Protein AF-A0A1Q7E640-F1 (afdb_monomer_lite)

Radius of gyration: 23.86 Å; chains: 1; bounding box: 62×46×81 Å

Structure (mmCIF, N/CA/C/O backbone):
data_AF-A0A1Q7E640-F1
#
_entry.id   AF-A0A1Q7E640-F1
#
loop_
_atom_site.group_PDB
_atom_site.id
_atom_site.type_symbol
_atom_site.label_atom_id
_atom_site.label_alt_id
_atom_site.label_comp_id
_atom_site.label_asym_id
_atom_site.label_entity_id
_atom_site.label_seq_id
_atom_site.pdbx_PDB_ins_code
_atom_site.Cartn_x
_atom_site.Cartn_y
_atom_site.Cartn_z
_atom_site.occupancy
_atom_site.B_iso_or_equiv
_atom_site.auth_seq_id
_atom_site.auth_comp_id
_atom_site.auth_asym_id
_atom_site.auth_atom_id
_atom_site.pdbx_PDB_model_num
ATOM 1 N N . MET A 1 1 ? 24.147 -9.315 -6.280 1.00 52.28 1 MET A N 1
ATOM 2 C CA . MET A 1 1 ? 23.176 -8.628 -5.392 1.00 52.28 1 MET A CA 1
ATOM 3 C C . MET A 1 1 ? 21.768 -8.592 -5.987 1.00 52.28 1 MET A C 1
ATOM 5 O O . MET A 1 1 ? 20.857 -9.076 -5.328 1.00 52.28 1 MET A O 1
ATOM 9 N N . ILE A 1 2 ? 21.572 -8.117 -7.229 1.00 54.00 2 ILE A N 1
ATOM 10 C CA . ILE A 1 2 ? 20.297 -8.313 -7.959 1.00 54.00 2 ILE A CA 1
ATOM 11 C C . ILE A 1 2 ? 19.981 -9.811 -8.116 1.00 54.00 2 ILE A C 1
ATOM 13 O O . ILE A 1 2 ? 18.841 -10.206 -7.906 1.00 54.00 2 ILE A O 1
ATOM 17 N N . ASP A 1 3 ? 20.989 -10.656 -8.354 1.00 53.84 3 ASP A N 1
ATOM 18 C CA . ASP A 1 3 ? 20.803 -12.115 -8.448 1.00 53.84 3 ASP A CA 1
ATOM 19 C C . ASP A 1 3 ? 20.276 -12.731 -7.141 1.00 53.84 3 ASP A C 1
ATOM 21 O O . ASP A 1 3 ? 19.364 -13.555 -7.162 1.00 53.84 3 ASP A O 1
ATOM 25 N N . THR A 1 4 ? 20.778 -12.270 -5.990 1.00 56.50 4 THR A N 1
ATOM 26 C CA . THR A 1 4 ? 20.322 -12.679 -4.650 1.00 56.50 4 THR A CA 1
ATOM 27 C C . THR A 1 4 ? 18.879 -12.243 -4.386 1.00 56.50 4 THR A C 1
ATOM 29 O O . THR A 1 4 ? 18.087 -13.006 -3.839 1.00 56.50 4 THR A O 1
ATOM 32 N N . LEU A 1 5 ? 18.515 -11.032 -4.824 1.00 60.91 5 LEU A N 1
ATOM 33 C CA . LEU A 1 5 ? 17.135 -10.542 -4.810 1.00 60.91 5 LEU A CA 1
ATOM 34 C C . LEU A 1 5 ? 16.240 -11.384 -5.730 1.00 60.91 5 LEU A C 1
ATOM 36 O O . LEU A 1 5 ? 15.147 -11.760 -5.324 1.00 60.91 5 LEU A O 1
ATOM 40 N N . SER A 1 6 ? 16.708 -11.752 -6.925 1.00 61.69 6 SER A N 1
ATOM 41 C CA . SER A 1 6 ? 15.939 -12.579 -7.864 1.00 61.69 6 SER A CA 1
ATOM 42 C C . SER A 1 6 ? 15.610 -13.965 -7.293 1.00 61.69 6 SER A C 1
ATOM 44 O O . SER A 1 6 ? 14.488 -14.444 -7.442 1.00 61.69 6 SER A O 1
ATOM 46 N N . GLN A 1 7 ? 16.542 -14.575 -6.548 1.00 62.56 7 GLN A N 1
ATOM 47 C CA . GLN A 1 7 ? 16.317 -15.864 -5.888 1.00 62.56 7 GLN A CA 1
ATOM 48 C C . GLN A 1 7 ? 15.232 -15.790 -4.803 1.00 62.56 7 GLN A C 1
ATOM 50 O O . GLN A 1 7 ? 14.530 -16.771 -4.577 1.00 62.56 7 GLN A O 1
ATOM 55 N N . GLN A 1 8 ? 15.068 -14.635 -4.152 1.00 63.38 8 GLN A N 1
ATOM 56 C CA . GLN A 1 8 ? 14.078 -14.427 -3.088 1.00 63.38 8 GLN A CA 1
ATOM 57 C C . GLN A 1 8 ? 12.721 -13.950 -3.617 1.00 63.38 8 GLN A C 1
ATOM 59 O O . GLN A 1 8 ? 11.679 -14.333 -3.096 1.00 63.38 8 GLN A O 1
ATOM 64 N N . LEU A 1 9 ? 12.713 -13.132 -4.667 1.00 66.88 9 LEU A N 1
ATOM 65 C CA . LEU A 1 9 ? 11.490 -12.579 -5.254 1.00 66.88 9 LEU A CA 1
ATOM 66 C C . LEU A 1 9 ? 10.756 -13.594 -6.150 1.00 66.88 9 LEU A C 1
ATOM 68 O O . LEU A 1 9 ? 9.563 -13.434 -6.429 1.00 66.88 9 LEU A O 1
ATOM 72 N N . GLY A 1 10 ? 11.449 -14.660 -6.561 1.00 66.31 10 GLY A N 1
ATOM 73 C CA . GLY A 1 10 ? 10.988 -15.608 -7.568 1.00 66.31 10 GLY A CA 1
ATOM 74 C C . GLY A 1 10 ? 11.252 -15.098 -8.992 1.00 66.31 10 GLY A C 1
ATOM 75 O O . GLY A 1 10 ? 11.844 -14.035 -9.170 1.00 66.31 10 GLY A O 1
ATOM 76 N N . PRO A 1 11 ? 10.825 -15.843 -10.029 1.00 67.12 11 PRO A N 1
ATOM 77 C CA . PRO A 1 11 ? 11.078 -15.470 -11.418 1.00 67.12 11 PRO A CA 1
ATOM 78 C C . PRO A 1 11 ? 10.547 -14.067 -11.739 1.00 67.12 11 PRO A C 1
ATOM 80 O O . PRO A 1 11 ? 9.377 -13.764 -11.486 1.00 67.12 11 PRO A O 1
ATOM 83 N N . ILE A 1 12 ? 11.436 -13.245 -12.300 1.00 70.06 12 ILE A N 1
ATOM 84 C CA . ILE A 1 12 ? 11.160 -11.949 -12.924 1.00 70.06 12 ILE A CA 1
ATOM 85 C C . ILE A 1 12 ? 10.969 -12.236 -14.416 1.00 70.06 12 ILE A C 1
ATOM 87 O O . ILE A 1 12 ? 11.942 -12.541 -15.101 1.00 70.06 12 ILE A O 1
ATOM 91 N N . ASP A 1 13 ? 9.730 -12.199 -14.908 1.00 65.88 13 ASP A N 1
ATOM 92 C CA . ASP A 1 13 ? 9.394 -12.692 -16.261 1.00 65.88 13 ASP A CA 1
ATOM 93 C C . ASP A 1 13 ? 8.387 -11.799 -17.004 1.00 65.88 13 ASP A C 1
ATOM 95 O O . ASP A 1 13 ? 7.652 -12.213 -17.894 1.00 65.88 13 ASP A O 1
ATOM 99 N N . THR A 1 14 ? 8.293 -10.529 -16.618 1.00 74.12 14 THR A N 1
ATOM 100 C CA . THR A 1 14 ? 7.248 -9.640 -17.154 1.00 74.12 14 THR A CA 1
ATOM 101 C C . THR A 1 14 ? 7.736 -8.790 -18.322 1.00 74.12 14 THR A C 1
ATOM 103 O O . THR A 1 14 ? 6.990 -7.979 -18.864 1.00 74.12 14 THR A O 1
ATOM 106 N N . GLY A 1 15 ? 9.006 -8.941 -18.712 1.00 80.50 15 GLY A N 1
ATOM 107 C CA . GLY A 1 15 ? 9.644 -8.103 -19.725 1.00 80.50 15 GLY A CA 1
ATOM 108 C C . GLY A 1 15 ? 9.861 -6.647 -19.293 1.00 80.50 15 GLY A C 1
ATOM 109 O O . GLY A 1 15 ? 10.334 -5.861 -20.122 1.00 80.50 15 GLY A O 1
ATOM 110 N N . ILE A 1 16 ? 9.543 -6.307 -18.034 1.00 86.81 16 ILE A N 1
ATOM 111 C CA . ILE A 1 16 ? 9.825 -5.014 -17.412 1.00 86.81 16 ILE A CA 1
ATOM 112 C C . ILE A 1 16 ? 11.246 -5.027 -16.845 1.00 86.81 16 ILE A C 1
ATOM 114 O O . ILE A 1 16 ? 11.630 -5.900 -16.069 1.00 86.81 16 ILE A O 1
ATOM 118 N N . ARG A 1 17 ? 12.033 -4.036 -17.251 1.00 86.88 17 ARG A N 1
ATOM 119 C CA . ARG A 1 17 ? 13.399 -3.782 -16.814 1.00 86.88 17 ARG A CA 1
ATOM 120 C C . ARG A 1 17 ? 13.383 -2.834 -15.628 1.00 86.88 17 ARG A C 1
ATOM 122 O O . ARG A 1 17 ? 12.839 -1.733 -15.693 1.00 86.88 17 ARG A O 1
ATOM 129 N N . LEU A 1 18 ? 14.023 -3.277 -14.559 1.00 86.31 18 LEU A N 1
ATOM 130 C CA . LEU A 1 18 ? 14.225 -2.503 -13.351 1.00 86.31 18 LEU A CA 1
ATOM 131 C C . LEU A 1 18 ? 15.550 -1.747 -13.465 1.00 86.31 18 LEU A C 1
ATOM 133 O O . LEU A 1 18 ? 16.600 -2.359 -13.655 1.00 86.31 18 LEU A O 1
ATOM 137 N N . VAL A 1 19 ? 15.496 -0.424 -13.363 1.00 86.00 19 VAL A N 1
ATOM 138 C CA . VAL A 1 19 ? 16.677 0.441 -13.377 1.00 86.00 19 VAL A CA 1
ATOM 139 C C . VAL A 1 19 ? 16.766 1.140 -12.031 1.00 86.00 19 VAL A C 1
ATOM 141 O O . VAL A 1 19 ? 15.775 1.663 -11.532 1.00 86.00 19 VAL A O 1
ATOM 144 N N . VAL A 1 20 ? 17.955 1.158 -11.443 1.00 82.81 20 VAL A N 1
ATOM 145 C CA . VAL A 1 20 ? 18.248 1.953 -10.249 1.00 82.81 20 VAL A CA 1
ATOM 146 C C . VAL A 1 20 ? 19.281 2.984 -10.646 1.00 82.81 20 VAL A C 1
ATOM 148 O O . VAL A 1 20 ? 20.308 2.620 -11.219 1.00 82.81 20 VAL A O 1
ATOM 151 N N . ALA A 1 21 ? 19.019 4.252 -10.358 1.00 83.19 21 ALA A N 1
ATOM 152 C CA . ALA A 1 21 ? 20.011 5.297 -10.536 1.00 83.19 21 ALA A CA 1
ATOM 153 C C . ALA A 1 21 ? 20.126 6.150 -9.278 1.00 83.19 21 ALA A C 1
ATOM 155 O O . ALA A 1 21 ? 19.154 6.396 -8.564 1.00 83.19 21 ALA A O 1
ATOM 156 N N . GLU A 1 22 ? 21.342 6.596 -9.005 1.00 79.81 22 GLU A N 1
ATOM 157 C CA . GLU A 1 22 ? 21.634 7.455 -7.869 1.00 79.81 22 GLU A CA 1
ATOM 158 C C . GLU A 1 22 ? 21.606 8.922 -8.305 1.00 79.81 22 GLU A C 1
ATOM 160 O O . GLU A 1 22 ? 22.027 9.257 -9.414 1.00 79.81 22 GLU A O 1
ATOM 165 N N . PHE A 1 23 ? 21.133 9.816 -7.438 1.00 77.06 23 PHE A N 1
ATOM 166 C CA . PHE A 1 23 ? 21.185 11.258 -7.679 1.00 77.06 23 PHE A CA 1
ATOM 167 C C . PHE A 1 23 ? 21.847 11.985 -6.514 1.00 77.06 23 PHE A C 1
ATOM 169 O O . PHE A 1 23 ? 21.584 11.671 -5.359 1.00 77.06 23 PHE A O 1
ATOM 176 N N . ASP A 1 24 ? 22.678 12.991 -6.788 1.00 75.00 24 ASP A N 1
ATOM 177 C CA . ASP A 1 24 ? 23.234 13.847 -5.737 1.00 75.00 24 ASP A CA 1
ATOM 178 C C . ASP A 1 24 ? 22.231 14.956 -5.360 1.00 75.00 24 ASP A C 1
ATOM 180 O O . ASP A 1 24 ? 22.062 15.923 -6.113 1.00 75.00 24 ASP A O 1
ATOM 184 N N . PRO A 1 25 ? 21.570 14.892 -4.191 1.00 67.81 25 PRO A N 1
ATOM 185 C CA . PRO A 1 25 ? 20.644 15.940 -3.774 1.00 67.81 25 PRO A CA 1
ATOM 186 C C . PRO A 1 25 ? 21.341 17.283 -3.497 1.00 67.81 25 PRO A C 1
ATOM 188 O O . PRO A 1 25 ? 20.674 18.320 -3.518 1.00 67.81 25 PRO A O 1
ATOM 191 N N . ALA A 1 26 ? 22.663 17.316 -3.271 1.00 67.12 26 ALA A N 1
ATOM 192 C CA . ALA A 1 26 ? 23.407 18.571 -3.162 1.00 67.12 26 ALA A CA 1
ATOM 193 C C . ALA A 1 26 ? 23.539 19.277 -4.523 1.00 67.12 26 ALA A C 1
ATOM 195 O O . ALA A 1 26 ? 23.519 20.511 -4.582 1.00 67.12 26 ALA A O 1
ATOM 196 N N . ALA A 1 27 ? 23.610 18.521 -5.622 1.00 64.62 27 ALA A N 1
ATOM 197 C CA . ALA A 1 27 ? 23.543 19.062 -6.977 1.00 64.62 27 ALA A CA 1
ATOM 198 C C . ALA A 1 27 ? 22.148 19.629 -7.299 1.00 64.62 27 ALA A C 1
ATOM 200 O O . ALA A 1 27 ? 22.057 20.715 -7.870 1.00 64.62 27 ALA A O 1
ATOM 201 N N . VAL A 1 28 ? 21.072 18.970 -6.850 1.00 62.34 28 VAL A N 1
ATOM 202 C CA . VAL A 1 28 ? 19.683 19.440 -7.050 1.00 62.34 28 VAL A CA 1
ATOM 203 C C . VAL A 1 28 ? 19.431 20.786 -6.353 1.00 62.34 28 VAL A C 1
ATOM 205 O O . VAL A 1 28 ? 18.812 21.686 -6.925 1.00 62.34 28 VAL A O 1
ATOM 208 N N . ASN A 1 29 ? 19.978 20.978 -5.149 1.00 54.44 29 ASN A N 1
ATOM 209 C CA . ASN A 1 29 ? 19.762 22.185 -4.344 1.00 54.44 29 ASN A CA 1
ATOM 210 C C . ASN A 1 29 ? 20.464 23.451 -4.881 1.00 54.44 29 ASN A C 1
ATOM 212 O O . ASN A 1 29 ? 20.059 24.564 -4.551 1.00 54.44 29 ASN A O 1
ATOM 216 N N . ARG A 1 30 ? 21.496 23.322 -5.731 1.00 53.44 30 ARG A N 1
ATOM 217 C CA . ARG A 1 30 ? 22.205 24.486 -6.313 1.00 53.44 30 ARG A CA 1
ATOM 218 C C . ARG A 1 30 ? 21.320 25.359 -7.206 1.00 53.44 30 ARG A C 1
ATOM 220 O O . ARG A 1 30 ? 21.671 26.499 -7.481 1.00 53.44 30 ARG A O 1
ATOM 227 N N . THR A 1 31 ? 20.163 24.849 -7.617 1.00 54.88 31 THR A N 1
ATOM 228 C CA . THR A 1 31 ? 19.168 25.594 -8.398 1.00 54.88 31 THR A CA 1
ATOM 229 C C . THR A 1 31 ? 18.257 26.488 -7.544 1.00 54.88 31 THR A C 1
ATOM 231 O O . THR A 1 31 ? 17.457 27.234 -8.102 1.00 54.88 31 THR A O 1
ATOM 234 N N . GLY A 1 32 ? 18.350 26.427 -6.205 1.00 49.78 32 GLY A N 1
ATOM 235 C CA . GLY A 1 32 ? 17.601 27.288 -5.276 1.00 49.78 32 GLY A CA 1
ATOM 236 C C . GLY A 1 32 ? 16.082 27.066 -5.242 1.00 49.78 32 GLY A C 1
ATOM 237 O O . GLY A 1 32 ? 15.376 27.841 -4.606 1.00 49.78 32 GLY A O 1
ATOM 238 N N . ARG A 1 33 ? 15.566 26.037 -5.931 1.00 51.00 33 ARG A N 1
ATOM 239 C CA . ARG A 1 33 ? 14.121 25.800 -6.122 1.00 51.00 33 ARG A CA 1
ATOM 240 C C . ARG A 1 33 ? 13.541 24.610 -5.353 1.00 51.00 33 ARG A C 1
ATOM 242 O O . ARG A 1 33 ? 12.332 24.418 -5.403 1.00 51.00 33 ARG A O 1
ATOM 249 N N . PHE A 1 34 ? 14.359 23.815 -4.663 1.00 51.53 34 PHE A N 1
ATOM 250 C CA . PHE A 1 34 ? 13.916 22.551 -4.066 1.00 51.53 34 PHE A CA 1
ATOM 251 C C . PHE A 1 34 ? 14.166 22.497 -2.554 1.00 51.53 34 PHE A C 1
ATOM 253 O O . PHE A 1 34 ? 15.290 22.664 -2.089 1.00 51.53 34 PHE A O 1
ATOM 260 N N . ASP A 1 35 ? 13.085 22.265 -1.807 1.00 53.47 35 ASP A N 1
ATOM 261 C CA . ASP A 1 35 ? 13.017 22.229 -0.343 1.00 53.47 35 ASP A CA 1
ATOM 262 C C . ASP A 1 35 ? 13.717 20.985 0.260 1.00 53.47 35 ASP A C 1
ATOM 264 O O . ASP A 1 35 ? 13.994 19.994 -0.425 1.00 53.47 35 ASP A O 1
ATOM 268 N N . VAL A 1 36 ? 13.967 21.006 1.575 1.00 49.47 36 VAL A N 1
ATOM 269 C CA . VAL A 1 36 ? 14.597 19.948 2.396 1.00 49.47 36 VAL A CA 1
ATOM 270 C C . VAL A 1 36 ? 13.972 18.561 2.170 1.00 49.47 36 VAL A C 1
ATOM 272 O O . VAL A 1 36 ? 14.655 17.546 2.327 1.00 49.47 36 VAL A O 1
ATOM 275 N N . GLN A 1 37 ? 12.708 18.500 1.741 1.00 53.31 37 GLN A N 1
ATOM 276 C CA . GLN A 1 37 ? 11.977 17.264 1.450 1.00 53.31 37 GLN A CA 1
ATOM 277 C C . GLN A 1 37 ? 12.632 16.400 0.357 1.00 53.31 37 GLN A C 1
ATOM 279 O O . GLN A 1 37 ? 12.733 15.184 0.534 1.00 53.31 37 GLN A O 1
ATOM 284 N N . VAL A 1 38 ? 13.178 17.000 -0.708 1.00 58.19 38 VAL A N 1
ATOM 285 C CA . VAL A 1 38 ? 13.777 16.261 -1.842 1.00 58.19 38 VAL A CA 1
ATOM 286 C C . VAL A 1 38 ? 15.029 15.483 -1.424 1.00 58.19 38 VAL A C 1
ATOM 288 O O . VAL A 1 38 ? 15.329 14.426 -1.973 1.00 58.19 38 VAL A O 1
ATOM 291 N N . ARG A 1 39 ? 15.746 15.948 -0.391 1.00 58.44 39 ARG A N 1
ATOM 292 C CA . ARG A 1 39 ? 17.019 15.348 0.050 1.00 58.44 39 ARG A CA 1
ATOM 293 C C . ARG A 1 39 ? 16.886 13.926 0.596 1.00 58.44 39 ARG A C 1
ATOM 295 O O . ARG A 1 39 ? 17.889 13.232 0.739 1.00 58.44 39 ARG A O 1
ATOM 302 N N . SER A 1 40 ? 15.676 13.510 0.966 1.00 60.25 40 SER A N 1
ATOM 303 C CA . SER A 1 40 ? 15.438 12.240 1.661 1.00 60.25 40 SER A CA 1
ATOM 304 C C . SER A 1 40 ? 14.502 11.281 0.930 1.00 60.25 40 SER A C 1
ATOM 306 O O . SER A 1 40 ? 14.354 10.147 1.397 1.00 60.25 40 SER A O 1
ATOM 308 N N . GLN A 1 41 ? 13.925 11.731 -0.187 1.00 72.19 41 GLN A N 1
ATOM 309 C CA . GLN A 1 41 ? 12.929 11.019 -0.979 1.00 72.19 41 GLN A CA 1
ATOM 310 C C . GLN A 1 41 ? 13.577 10.061 -1.975 1.00 72.19 41 GLN A C 1
ATOM 312 O O . GLN A 1 41 ? 14.645 10.338 -2.522 1.00 72.19 41 GLN A O 1
ATOM 317 N N . MET A 1 42 ? 12.906 8.936 -2.200 1.00 79.19 42 MET A N 1
ATOM 318 C CA . MET A 1 42 ? 13.141 8.084 -3.362 1.00 79.19 42 MET A CA 1
ATOM 319 C C . MET A 1 42 ? 12.133 8.498 -4.427 1.00 79.19 42 MET A C 1
ATOM 321 O O . MET A 1 42 ? 10.973 8.740 -4.099 1.00 79.19 42 MET A O 1
ATOM 325 N N . PHE A 1 43 ? 12.552 8.598 -5.682 1.00 84.75 43 PHE A N 1
ATOM 326 C CA . PHE A 1 43 ? 11.631 8.874 -6.783 1.00 84.75 43 PHE A CA 1
ATOM 327 C C . PHE A 1 43 ? 11.488 7.636 -7.641 1.00 84.75 43 PHE A C 1
ATOM 329 O O . PHE A 1 43 ? 12.448 6.904 -7.852 1.00 84.75 43 PHE A O 1
ATOM 336 N N . TYR A 1 44 ? 10.293 7.423 -8.159 1.00 87.75 44 TYR A N 1
ATOM 337 C CA . TYR A 1 44 ? 10.000 6.302 -9.026 1.00 87.75 44 TYR A CA 1
ATOM 338 C C . TYR A 1 44 ? 9.369 6.819 -10.307 1.00 87.75 44 TYR A C 1
ATOM 340 O O . TYR A 1 44 ? 8.482 7.673 -10.269 1.00 87.75 44 TYR A O 1
ATOM 348 N N . VAL A 1 45 ? 9.839 6.285 -11.428 1.00 91.19 45 VAL A N 1
ATOM 349 C CA . VAL A 1 45 ? 9.257 6.482 -12.753 1.00 91.19 45 VAL A CA 1
ATOM 350 C C . VAL A 1 45 ? 8.699 5.137 -13.190 1.00 91.19 45 VAL A C 1
ATOM 352 O O . VAL A 1 45 ? 9.448 4.179 -13.398 1.00 91.19 45 VAL A O 1
ATOM 355 N N . LEU A 1 46 ? 7.376 5.062 -13.269 1.00 91.31 46 LEU A N 1
ATOM 356 C CA . LEU A 1 46 ? 6.640 3.865 -13.645 1.00 91.31 46 LEU A CA 1
ATOM 357 C C . LEU A 1 46 ? 6.775 3.579 -15.144 1.00 91.31 46 LEU A C 1
ATOM 359 O O . LEU A 1 46 ? 7.004 4.503 -15.928 1.00 91.31 46 LEU A O 1
ATOM 363 N N . PRO A 1 47 ? 6.547 2.325 -15.573 1.00 91.81 47 PRO A N 1
ATOM 364 C CA . PRO A 1 47 ? 6.528 1.969 -16.990 1.00 91.81 47 PRO A CA 1
ATOM 365 C C . PRO A 1 47 ? 5.580 2.828 -17.835 1.00 91.81 47 PRO A C 1
ATOM 367 O O . PRO A 1 47 ? 5.896 3.146 -18.978 1.00 91.81 47 PRO A O 1
ATOM 370 N N . SER A 1 48 ? 4.449 3.258 -17.271 1.00 88.56 48 SER A N 1
ATOM 371 C CA . SER A 1 48 ? 3.485 4.152 -17.922 1.00 88.56 48 SER A CA 1
ATOM 372 C C . SER A 1 48 ? 4.036 5.554 -18.222 1.00 88.56 48 SER A C 1
ATOM 374 O O . SER A 1 48 ? 3.536 6.213 -19.131 1.00 88.56 48 SER A O 1
ATOM 376 N N . ALA A 1 49 ? 5.091 5.989 -17.526 1.00 88.00 49 ALA A N 1
ATOM 377 C CA . ALA A 1 49 ? 5.814 7.237 -17.784 1.00 88.00 49 ALA A CA 1
ATOM 378 C C . ALA A 1 49 ? 7.101 7.051 -18.618 1.00 88.00 49 ALA A C 1
ATOM 380 O O . ALA A 1 49 ? 7.835 8.019 -18.829 1.00 88.00 49 ALA A O 1
ATOM 381 N N . THR A 1 50 ? 7.400 5.833 -19.086 1.00 87.94 50 THR A N 1
ATOM 382 C CA . THR A 1 50 ? 8.582 5.518 -19.909 1.00 87.94 50 THR A CA 1
ATOM 383 C C . THR A 1 50 ? 8.181 4.931 -21.272 1.00 87.94 50 THR A C 1
ATOM 385 O O . THR A 1 50 ? 7.354 5.498 -21.980 1.00 87.94 50 THR A O 1
ATOM 388 N N . ASP A 1 51 ? 8.786 3.810 -21.672 1.00 87.69 51 ASP A N 1
ATOM 389 C CA . ASP A 1 51 ? 8.514 3.038 -22.886 1.00 87.69 51 ASP A CA 1
ATOM 390 C C . ASP A 1 51 ? 7.546 1.864 -22.633 1.00 87.69 51 ASP A C 1
ATOM 392 O O . ASP A 1 51 ? 7.433 0.951 -23.453 1.00 87.69 51 ASP A O 1
ATOM 396 N N . GLY A 1 52 ? 6.880 1.839 -21.473 1.00 87.56 52 GLY A N 1
ATOM 397 C CA . GLY A 1 52 ? 6.037 0.725 -21.040 1.00 87.56 52 GLY A CA 1
ATOM 398 C C . GLY A 1 52 ? 6.820 -0.482 -20.522 1.00 87.56 52 GLY A C 1
ATOM 399 O O . GLY A 1 52 ? 6.211 -1.473 -20.119 1.00 87.56 52 GLY A O 1
ATOM 400 N N . ARG A 1 53 ? 8.158 -0.428 -20.515 1.00 89.88 53 ARG A N 1
ATOM 401 C CA . ARG A 1 53 ? 9.027 -1.550 -20.136 1.00 89.88 53 ARG A CA 1
ATOM 402 C C . ARG A 1 53 ? 10.076 -1.175 -19.107 1.00 89.88 53 ARG A C 1
ATOM 404 O O . ARG A 1 53 ? 10.690 -2.083 -18.565 1.00 89.88 53 ARG A O 1
ATOM 411 N N . ILE A 1 54 ? 10.303 0.099 -18.816 1.00 91.31 54 ILE A N 1
ATOM 412 C CA . ILE A 1 54 ? 11.299 0.527 -17.832 1.00 91.31 54 ILE A CA 1
ATOM 413 C C . ILE A 1 54 ? 10.603 1.052 -16.579 1.00 91.31 54 ILE A C 1
ATOM 415 O O . ILE A 1 54 ? 9.820 1.994 -16.651 1.00 91.31 54 ILE A O 1
ATOM 419 N N . CYS A 1 55 ? 10.944 0.485 -15.423 1.00 91.38 55 CYS A N 1
ATOM 420 C CA . CYS A 1 55 ? 10.660 1.099 -14.131 1.00 91.38 55 CYS A CA 1
ATOM 421 C C . CYS A 1 55 ? 11.971 1.574 -13.508 1.00 91.38 55 CYS A C 1
ATOM 423 O O . CYS A 1 55 ? 12.886 0.771 -13.306 1.00 91.38 55 CYS A O 1
ATOM 425 N N . LEU A 1 56 ? 12.068 2.872 -13.232 1.00 90.69 56 LEU A N 1
ATOM 426 C CA . LEU A 1 56 ? 13.273 3.504 -12.703 1.00 90.69 56 LEU A CA 1
ATOM 427 C C . LEU A 1 56 ? 13.057 3.921 -11.247 1.00 90.69 56 LEU A C 1
ATOM 429 O O . LEU A 1 56 ? 12.153 4.700 -10.960 1.00 90.69 56 LEU A O 1
ATOM 433 N N . ALA A 1 57 ? 13.924 3.451 -10.355 1.00 88.06 57 ALA A N 1
ATOM 434 C CA . ALA A 1 57 ? 14.047 3.920 -8.981 1.00 88.06 57 ALA A CA 1
ATOM 435 C C . ALA A 1 57 ? 15.251 4.869 -8.862 1.00 88.06 57 ALA A C 1
ATOM 437 O O . ALA A 1 57 ? 16.393 4.491 -9.125 1.00 88.06 57 ALA A O 1
ATOM 438 N N . LEU A 1 58 ? 14.994 6.113 -8.472 1.00 84.50 58 LEU A N 1
ATOM 439 C CA . LEU A 1 58 ? 15.983 7.156 -8.228 1.00 84.50 58 LEU A CA 1
ATOM 440 C C . LEU A 1 58 ? 16.234 7.291 -6.727 1.00 84.50 58 LEU A C 1
ATOM 442 O O . LEU A 1 58 ? 15.339 7.672 -5.966 1.00 84.50 58 LEU A O 1
ATOM 446 N N . VAL A 1 59 ? 17.465 7.018 -6.303 1.00 79.88 59 VAL A N 1
ATOM 447 C CA . VAL A 1 59 ? 17.856 6.985 -4.888 1.00 79.88 59 VAL A CA 1
ATOM 448 C C . VAL A 1 59 ? 18.870 8.096 -4.566 1.00 79.88 59 VAL A C 1
ATOM 450 O O . VAL A 1 59 ? 19.772 8.354 -5.361 1.00 79.88 59 VAL A O 1
ATOM 453 N N . PRO A 1 60 ? 18.752 8.800 -3.426 1.00 75.25 60 PRO A N 1
ATOM 454 C CA . PRO A 1 60 ? 19.645 9.913 -3.109 1.00 75.25 60 PRO A CA 1
ATOM 455 C C . PRO A 1 60 ? 21.036 9.429 -2.671 1.00 75.25 60 PRO A C 1
ATOM 457 O O . PRO A 1 60 ? 21.166 8.759 -1.647 1.00 75.25 60 PRO A O 1
ATOM 460 N N . ALA A 1 61 ? 22.082 9.880 -3.363 1.00 69.94 61 ALA A N 1
ATOM 461 C CA . ALA A 1 61 ? 23.490 9.593 -3.082 1.00 69.94 61 ALA A CA 1
ATOM 462 C C . ALA A 1 61 ? 23.992 10.229 -1.770 1.00 69.94 61 ALA A C 1
ATOM 464 O O . ALA A 1 61 ? 24.889 9.701 -1.118 1.00 69.94 61 ALA A O 1
ATOM 465 N N . SER A 1 62 ? 23.409 11.361 -1.330 1.00 55.28 62 SER A N 1
ATOM 466 C CA . SER A 1 62 ? 23.817 12.030 -0.075 1.00 55.28 62 SER A CA 1
ATOM 467 C C . SER A 1 62 ? 23.261 11.381 1.184 1.00 55.28 62 SER A C 1
ATOM 469 O O . SER A 1 62 ? 23.514 11.870 2.289 1.00 55.28 62 SER A O 1
ATOM 471 N N . LYS A 1 63 ? 22.468 10.320 1.051 1.00 50.41 63 LYS A N 1
ATOM 472 C CA . LYS A 1 63 ? 22.559 9.283 2.052 1.00 50.41 63 LYS A CA 1
ATOM 473 C C . LYS A 1 63 ? 23.800 8.499 1.627 1.00 50.41 63 LYS A C 1
ATOM 475 O O . LYS A 1 63 ? 23.644 7.555 0.859 1.00 50.41 63 LYS A O 1
ATOM 480 N N . PRO A 1 64 ? 24.994 8.721 2.228 1.00 40.03 64 PRO A N 1
ATOM 481 C CA . PRO A 1 64 ? 25.647 7.505 2.645 1.00 40.03 64 PRO A CA 1
ATOM 482 C C . PRO A 1 64 ? 24.535 6.837 3.451 1.00 40.03 64 PRO A C 1
ATOM 484 O O . PRO A 1 64 ? 23.995 7.408 4.402 1.00 40.03 64 PRO A O 1
ATOM 487 N N . MET A 1 65 ? 24.007 5.725 2.965 1.00 42.81 65 MET A N 1
ATOM 488 C CA . MET A 1 65 ? 24.300 4.476 3.624 1.00 42.81 65 MET A CA 1
ATOM 489 C C . MET A 1 65 ? 24.967 4.794 4.991 1.00 42.81 65 MET A C 1
ATOM 491 O O . MET A 1 65 ? 26.162 4.693 5.190 1.00 42.81 65 MET A O 1
ATOM 495 N N . ARG A 1 66 ? 24.222 5.336 5.963 1.00 40.00 66 ARG A N 1
ATOM 496 C CA . ARG A 1 66 ? 24.640 5.327 7.371 1.00 40.00 66 ARG A CA 1
ATOM 497 C C . ARG A 1 66 ? 24.573 3.885 7.873 1.00 40.00 66 ARG A C 1
ATOM 499 O O . ARG A 1 66 ? 25.156 3.566 8.893 1.00 40.00 66 ARG A O 1
ATOM 506 N N . TRP A 1 67 ? 23.952 3.030 7.065 1.00 37.41 67 TRP A N 1
ATOM 507 C CA . TRP A 1 67 ? 24.179 1.608 6.923 1.00 37.41 67 TRP A CA 1
ATOM 508 C C . TRP A 1 67 ? 25.626 1.249 6.513 1.00 37.41 67 TRP A C 1
ATOM 510 O O . TRP A 1 67 ? 26.113 0.268 7.049 1.00 37.41 67 TRP A O 1
ATOM 520 N N . GLN A 1 68 ? 26.348 2.054 5.696 1.00 36.44 68 GLN A N 1
ATOM 521 C CA . GLN A 1 68 ? 27.720 1.776 5.207 1.00 36.44 68 GLN A CA 1
ATOM 522 C C . GLN A 1 68 ? 28.765 1.668 6.323 1.00 36.44 68 GLN A C 1
ATOM 524 O O . GLN A 1 68 ? 29.687 0.867 6.255 1.00 36.44 68 GLN A O 1
ATOM 529 N N . ARG A 1 69 ? 28.637 2.481 7.377 1.00 37.62 69 ARG A N 1
ATOM 530 C CA . ARG A 1 69 ? 29.577 2.439 8.513 1.00 37.62 69 ARG A CA 1
ATOM 531 C C . ARG A 1 69 ? 29.250 1.356 9.546 1.00 37.62 69 ARG A C 1
ATOM 533 O O . ARG A 1 69 ? 30.015 1.194 10.486 1.00 37.62 69 ARG A O 1
ATOM 540 N N . SER A 1 70 ? 28.156 0.619 9.350 1.00 39.19 70 SER A N 1
ATOM 541 C CA . SER A 1 70 ? 27.802 -0.592 10.103 1.00 39.19 70 SER A CA 1
ATOM 542 C C . SER A 1 70 ? 27.910 -1.860 9.232 1.00 39.19 70 SER A C 1
ATOM 544 O O . SER A 1 70 ? 27.348 -2.894 9.589 1.00 39.19 70 SER A O 1
ATOM 546 N N . LEU A 1 71 ? 28.593 -1.781 8.078 1.00 43.91 71 LEU A N 1
ATOM 547 C CA . LEU A 1 71 ? 28.721 -2.869 7.099 1.00 43.91 71 LEU A CA 1
ATOM 548 C C . LEU A 1 71 ? 29.816 -3.864 7.438 1.00 43.91 71 LEU A C 1
ATOM 550 O O . LEU A 1 71 ? 30.884 -3.883 6.834 1.00 43.91 71 LEU A O 1
ATOM 554 N N . GLU A 1 72 ? 29.490 -4.768 8.338 1.00 42.84 72 GLU A N 1
ATOM 555 C CA . GLU A 1 72 ? 30.116 -6.091 8.316 1.00 42.84 72 GLU A CA 1
ATOM 556 C C . GLU A 1 72 ? 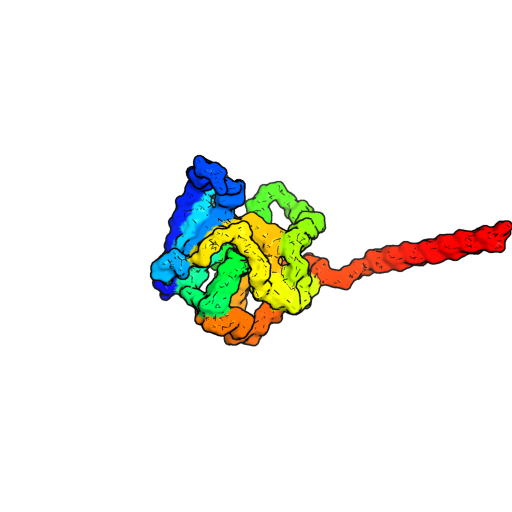29.083 -7.196 8.042 1.00 42.84 72 GLU A C 1
ATOM 558 O O . GLU A 1 72 ? 29.406 -8.375 8.103 1.00 42.84 72 GLU A O 1
ATOM 563 N N . SER A 1 73 ? 27.831 -6.845 7.708 1.00 48.50 73 SER A N 1
ATOM 564 C CA . SER A 1 73 ? 26.762 -7.824 7.473 1.00 48.50 73 SER A CA 1
ATOM 565 C C . SER A 1 73 ? 25.982 -7.551 6.181 1.00 48.50 73 SER A C 1
ATOM 567 O O . SER A 1 73 ? 25.210 -6.587 6.108 1.00 48.50 73 SER A O 1
ATOM 569 N N . ASP A 1 74 ? 26.054 -8.502 5.246 1.00 48.69 74 ASP A N 1
ATOM 570 C CA . ASP A 1 74 ? 25.304 -8.577 3.978 1.00 48.69 74 ASP A CA 1
ATOM 571 C C . ASP A 1 74 ? 23.783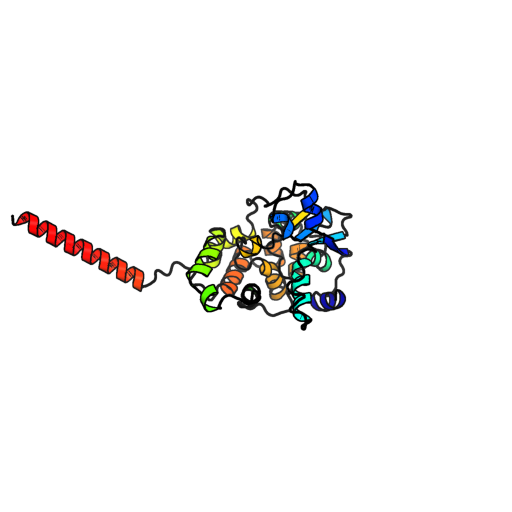 -8.349 4.118 1.00 48.69 74 ASP A C 1
ATOM 573 O O . ASP A 1 74 ? 23.111 -7.895 3.192 1.00 48.69 74 ASP A O 1
ATOM 577 N N . SER A 1 75 ? 23.203 -8.626 5.292 1.00 56.41 75 SER A N 1
ATOM 578 C CA . SER A 1 75 ? 21.752 -8.528 5.515 1.00 56.41 75 SER A CA 1
ATOM 579 C C . SER A 1 75 ? 21.194 -7.096 5.467 1.00 56.41 75 SER A C 1
ATOM 581 O O . SER A 1 75 ? 20.007 -6.899 5.194 1.00 56.41 75 SER A O 1
ATOM 583 N N . VAL A 1 76 ? 22.029 -6.085 5.720 1.00 52.59 76 VAL A N 1
ATOM 584 C CA . VAL A 1 76 ? 21.591 -4.689 5.872 1.00 52.59 76 VAL A CA 1
ATOM 585 C C . VAL A 1 76 ? 21.524 -3.964 4.525 1.00 52.59 76 VAL A C 1
ATOM 587 O O . VAL A 1 76 ? 20.571 -3.221 4.283 1.00 52.59 76 VAL A O 1
ATOM 590 N N . GLU A 1 77 ? 22.474 -4.214 3.621 1.00 54.84 77 GLU A N 1
ATOM 591 C CA . GLU A 1 77 ? 22.455 -3.662 2.256 1.00 54.84 77 GLU A CA 1
ATOM 592 C C . GLU A 1 77 ? 21.273 -4.205 1.458 1.00 54.84 77 GLU A C 1
ATOM 594 O O . GLU A 1 77 ? 20.531 -3.442 0.838 1.00 54.84 77 GLU A O 1
ATOM 599 N N . VAL A 1 78 ? 21.028 -5.515 1.565 1.00 60.25 78 VAL A N 1
ATOM 600 C CA . VAL A 1 78 ? 19.879 -6.175 0.939 1.00 60.25 78 VAL A CA 1
ATOM 601 C C . VAL A 1 78 ? 18.566 -5.578 1.451 1.00 60.25 78 VAL A C 1
ATOM 603 O O . VAL A 1 78 ? 17.676 -5.295 0.650 1.00 60.25 78 VAL A O 1
ATOM 606 N N . LYS A 1 79 ? 18.441 -5.310 2.760 1.00 59.66 79 LYS A N 1
ATOM 607 C CA . LYS A 1 79 ? 17.266 -4.625 3.326 1.00 59.66 79 LYS A CA 1
ATOM 608 C C . LYS A 1 79 ? 17.108 -3.208 2.768 1.00 59.66 79 LYS A C 1
ATOM 610 O O . LYS A 1 79 ? 16.017 -2.858 2.328 1.00 59.66 79 LYS A O 1
ATOM 615 N N . ALA A 1 80 ? 18.171 -2.401 2.749 1.00 59.19 80 ALA A N 1
ATOM 616 C CA . ALA A 1 80 ? 18.118 -1.032 2.232 1.00 59.19 80 ALA A CA 1
ATOM 617 C C . ALA A 1 80 ? 17.725 -0.988 0.747 1.00 59.19 80 ALA A C 1
ATOM 619 O O . ALA A 1 80 ? 16.895 -0.169 0.355 1.00 59.19 80 ALA A O 1
ATOM 620 N N . MET A 1 81 ? 18.260 -1.906 -0.060 1.00 64.00 81 MET A N 1
ATOM 621 C CA . MET A 1 81 ? 17.886 -2.028 -1.464 1.00 64.00 81 MET A CA 1
ATOM 622 C C . MET A 1 81 ? 16.460 -2.511 -1.651 1.00 64.00 81 MET A C 1
ATOM 624 O O . MET A 1 81 ? 15.774 -1.965 -2.500 1.00 64.00 81 MET A O 1
ATOM 628 N N . ARG A 1 82 ? 15.953 -3.446 -0.844 1.00 67.44 82 ARG A N 1
ATOM 629 C CA . ARG A 1 82 ? 14.538 -3.842 -0.932 1.00 67.44 82 ARG A CA 1
ATOM 630 C C . ARG A 1 82 ? 13.602 -2.641 -0.780 1.00 67.44 82 ARG A C 1
ATOM 632 O O . ARG A 1 82 ? 12.729 -2.442 -1.615 1.00 67.44 82 ARG A O 1
ATOM 639 N N . TYR A 1 83 ? 13.853 -1.795 0.218 1.00 65.62 83 TYR A N 1
ATOM 640 C CA . TYR A 1 83 ? 13.095 -0.553 0.387 1.00 65.62 83 TYR A CA 1
ATOM 641 C C . TYR A 1 83 ? 13.281 0.418 -0.784 1.00 65.62 83 TYR A C 1
ATOM 643 O O . TYR A 1 83 ? 12.334 1.090 -1.172 1.00 65.62 83 TYR A O 1
ATOM 651 N N . ALA A 1 84 ? 14.489 0.492 -1.345 1.00 68.06 84 ALA A N 1
ATOM 652 C CA . ALA A 1 84 ? 14.811 1.401 -2.440 1.00 68.06 84 ALA A CA 1
ATOM 653 C C . ALA A 1 84 ? 14.258 0.970 -3.806 1.00 68.06 84 ALA A C 1
ATOM 655 O O . ALA A 1 84 ? 14.012 1.815 -4.661 1.00 68.06 84 ALA A O 1
ATOM 656 N N . LEU A 1 85 ? 14.094 -0.335 -4.032 1.00 76.19 85 LEU A N 1
ATOM 657 C CA . LEU A 1 85 ? 13.525 -0.859 -5.269 1.00 76.19 85 LEU A CA 1
ATOM 658 C C . LEU A 1 85 ? 11.999 -0.734 -5.287 1.00 76.19 85 LEU A C 1
ATOM 660 O O . LEU A 1 85 ? 11.420 -0.553 -6.362 1.00 76.19 85 LEU A O 1
ATOM 664 N N . GLY A 1 86 ? 11.376 -0.819 -4.107 1.00 77.69 86 GLY A N 1
ATOM 665 C CA . GLY A 1 86 ? 9.987 -0.449 -3.864 1.00 77.69 86 GLY A CA 1
ATOM 666 C C . GLY A 1 86 ? 9.014 -0.957 -4.942 1.00 77.69 86 GLY A C 1
ATOM 667 O O . GLY A 1 86 ? 9.070 -2.127 -5.340 1.00 77.69 86 GLY A O 1
ATOM 668 N N . PRO A 1 87 ? 8.135 -0.091 -5.469 1.00 84.25 87 PRO A N 1
ATOM 669 C CA . PRO A 1 87 ? 7.103 -0.475 -6.434 1.00 84.25 87 PRO A CA 1
ATOM 670 C C . PRO A 1 87 ? 7.613 -1.095 -7.729 1.00 84.25 87 PRO A C 1
ATOM 672 O O . PRO A 1 87 ? 6.919 -1.928 -8.311 1.00 84.25 87 PRO A O 1
ATOM 675 N N . CYS A 1 88 ? 8.830 -0.765 -8.171 1.00 88.00 88 CYS A N 1
ATOM 676 C CA . CYS A 1 88 ? 9.369 -1.308 -9.416 1.00 88.00 88 CYS A CA 1
ATOM 677 C C . CYS A 1 88 ? 9.532 -2.830 -9.380 1.00 88.00 88 CYS A C 1
ATOM 679 O O . CYS A 1 88 ? 9.412 -3.484 -10.418 1.00 88.00 88 CYS A O 1
ATOM 681 N N . VAL A 1 89 ? 9.732 -3.420 -8.200 1.00 87.62 89 VAL A N 1
ATOM 682 C CA . VAL A 1 89 ? 9.793 -4.880 -8.071 1.00 87.62 89 VAL A CA 1
ATOM 683 C C . VAL A 1 89 ? 8.437 -5.522 -8.329 1.00 87.62 89 VAL A C 1
ATOM 685 O O . VAL A 1 89 ? 8.374 -6.555 -8.990 1.00 87.62 89 VAL A O 1
ATOM 688 N N . TYR A 1 90 ? 7.340 -4.900 -7.898 1.00 90.25 90 TYR A N 1
ATOM 689 C CA . TYR A 1 90 ? 6.000 -5.412 -8.185 1.00 90.25 90 TYR A CA 1
ATOM 690 C C . TYR A 1 90 ? 5.719 -5.438 -9.691 1.00 90.25 90 TYR A C 1
ATOM 692 O O . TYR A 1 90 ? 5.200 -6.431 -10.194 1.00 90.25 90 TYR A O 1
ATOM 700 N N . TYR A 1 91 ? 6.156 -4.417 -10.433 1.00 92.00 91 TYR A N 1
ATOM 701 C CA . TYR A 1 91 ? 6.090 -4.419 -11.897 1.00 92.00 91 TYR A CA 1
ATOM 702 C C . TYR A 1 91 ? 6.961 -5.518 -12.522 1.00 92.00 91 TYR A C 1
ATOM 704 O O . TYR A 1 91 ? 6.511 -6.266 -13.392 1.00 92.00 91 TYR A O 1
ATOM 712 N N . ALA A 1 92 ? 8.202 -5.663 -12.058 1.00 89.44 92 ALA A N 1
ATOM 713 C CA . ALA A 1 92 ? 9.119 -6.688 -12.553 1.00 89.44 92 ALA A CA 1
ATOM 714 C C . ALA A 1 92 ? 8.594 -8.120 -12.307 1.00 89.44 92 ALA A C 1
ATOM 716 O O . ALA A 1 92 ? 8.801 -9.014 -13.124 1.00 89.44 92 ALA A O 1
ATOM 717 N N . VAL A 1 93 ? 7.876 -8.341 -11.203 1.00 89.81 93 VAL A N 1
ATOM 718 C CA . VAL A 1 93 ? 7.387 -9.669 -10.804 1.00 89.81 93 VAL A CA 1
ATOM 719 C C . VAL A 1 93 ? 5.986 -9.975 -11.346 1.00 89.81 93 VAL A C 1
ATOM 721 O O . VAL A 1 93 ? 5.728 -11.104 -11.760 1.00 89.81 93 VAL A O 1
ATOM 724 N N . PHE A 1 94 ? 5.068 -9.005 -11.349 1.00 92.31 94 PHE A N 1
ATOM 725 C CA . PHE A 1 94 ? 3.649 -9.223 -11.673 1.00 92.31 94 PHE A CA 1
ATOM 726 C C . PHE A 1 94 ? 3.181 -8.564 -12.977 1.00 92.31 94 PHE A C 1
ATOM 728 O O . PHE A 1 94 ? 2.084 -8.873 -13.454 1.00 92.31 94 PHE A O 1
ATOM 735 N N . GLY A 1 95 ? 4.017 -7.717 -13.576 1.00 92.19 95 GLY A N 1
ATOM 736 C CA . GLY A 1 95 ? 3.789 -7.037 -14.848 1.00 92.19 95 GLY A CA 1
ATOM 737 C C . GLY A 1 95 ? 3.110 -5.693 -14.662 1.00 92.19 95 GLY A C 1
ATOM 738 O O . GLY A 1 95 ? 3.085 -5.145 -13.562 1.00 92.19 95 GLY A O 1
ATOM 739 N N . THR A 1 96 ? 2.544 -5.150 -15.733 1.00 92.81 96 THR A N 1
ATOM 740 C CA . THR A 1 96 ? 1.745 -3.924 -15.645 1.00 92.81 96 THR A CA 1
ATOM 741 C C . THR A 1 96 ? 0.416 -4.225 -14.939 1.00 92.81 96 THR A C 1
ATOM 743 O O . THR A 1 96 ? -0.260 -5.187 -15.323 1.00 92.81 96 THR A O 1
ATOM 746 N N . PRO A 1 97 ? 0.036 -3.458 -13.902 1.00 95.31 97 PRO A N 1
ATOM 747 C CA . PRO A 1 97 ? -1.263 -3.603 -13.266 1.00 95.31 97 PRO A CA 1
ATOM 748 C C . PRO A 1 97 ? -2.394 -3.236 -14.231 1.00 95.31 97 PRO A C 1
ATOM 750 O O . PRO A 1 97 ? -2.199 -2.538 -15.225 1.00 95.31 97 PRO A O 1
ATOM 753 N N . GLY A 1 98 ? -3.608 -3.697 -13.936 1.00 95.50 98 GLY A N 1
ATOM 754 C CA . GLY A 1 98 ? -4.793 -3.212 -14.634 1.00 95.50 98 GLY A CA 1
ATOM 755 C C . GLY A 1 98 ? -5.026 -1.729 -14.335 1.00 95.50 98 GLY A C 1
ATOM 756 O O . GLY A 1 98 ? -4.732 -1.261 -13.237 1.00 95.50 98 GLY A O 1
ATOM 757 N N . LEU A 1 99 ? -5.596 -0.987 -15.288 1.00 93.50 99 LEU A N 1
ATOM 758 C CA . LEU A 1 99 ? -5.710 0.479 -15.225 1.00 93.50 99 LEU A CA 1
ATOM 759 C C . LEU A 1 99 ? -6.351 1.009 -13.927 1.00 93.50 99 LEU A C 1
ATOM 761 O O . LEU A 1 99 ? -5.936 2.039 -13.398 1.00 93.50 99 LEU A O 1
ATOM 765 N N . ALA A 1 100 ? -7.374 0.322 -13.408 1.00 94.56 100 ALA A N 1
ATOM 766 C CA . ALA A 1 100 ? -8.034 0.710 -12.162 1.00 94.56 100 ALA A CA 1
ATOM 767 C C . ALA A 1 100 ? -7.126 0.513 -10.935 1.00 94.56 100 ALA A C 1
ATOM 769 O O . ALA A 1 100 ? -7.119 1.353 -10.037 1.00 94.56 100 ALA A O 1
ATOM 770 N N . VAL A 1 101 ? -6.349 -0.574 -10.919 1.00 95.81 101 VAL A N 1
ATOM 771 C CA . VAL A 1 101 ? -5.372 -0.875 -9.867 1.00 95.81 101 VAL A CA 1
ATOM 772 C C . VAL A 1 101 ? -4.195 0.095 -9.947 1.00 95.81 101 VAL A C 1
ATOM 774 O O . VAL A 1 101 ? -3.794 0.626 -8.919 1.00 95.81 101 VAL A O 1
ATOM 777 N N . GLU A 1 102 ? -3.695 0.396 -11.148 1.00 92.25 102 GLU A N 1
ATOM 778 C CA . GLU A 1 102 ? -2.598 1.350 -11.356 1.00 92.25 102 GLU A CA 1
ATOM 779 C C . GLU A 1 102 ? -2.940 2.735 -10.798 1.00 92.25 102 GLU A C 1
ATOM 781 O O . GLU A 1 102 ? -2.238 3.241 -9.928 1.00 92.25 102 GLU A O 1
ATOM 786 N N . ARG A 1 103 ? -4.075 3.314 -11.212 1.00 90.56 103 ARG A N 1
ATOM 787 C CA . ARG A 1 103 ? -4.517 4.643 -10.749 1.00 90.56 103 ARG A CA 1
ATOM 788 C C . ARG A 1 103 ? -4.726 4.706 -9.240 1.00 90.56 103 ARG A C 1
ATOM 790 O O . ARG A 1 103 ? -4.431 5.719 -8.602 1.00 90.56 103 ARG A O 1
ATOM 797 N N . TRP A 1 104 ? -5.258 3.631 -8.665 1.00 92.12 104 TRP A N 1
ATOM 798 C CA . TRP A 1 104 ? -5.400 3.517 -7.221 1.00 92.12 104 TRP A CA 1
ATOM 799 C C . TRP A 1 104 ? -4.034 3.505 -6.530 1.00 92.12 104 TRP A C 1
ATOM 801 O O . TRP A 1 104 ? -3.837 4.280 -5.600 1.00 92.12 104 TRP A O 1
ATOM 811 N N . LEU A 1 105 ? -3.067 2.726 -7.022 1.00 90.25 105 LEU A N 1
ATOM 812 C CA . LEU A 1 105 ? -1.708 2.686 -6.475 1.00 90.25 105 LEU A CA 1
ATOM 813 C C . LEU A 1 105 ? -0.976 4.022 -6.589 1.00 90.25 105 LEU A C 1
ATOM 815 O O . LEU A 1 105 ? -0.330 4.440 -5.630 1.00 90.25 105 LEU A O 1
ATOM 819 N N . GLU A 1 106 ? -1.112 4.714 -7.719 1.00 86.44 106 GLU A N 1
ATOM 820 C CA . GLU A 1 106 ? -0.555 6.054 -7.917 1.00 86.44 106 GLU A CA 1
ATOM 821 C C . GLU A 1 106 ? -1.133 7.051 -6.908 1.00 86.44 106 GLU A C 1
ATOM 823 O O . GLU A 1 106 ? -0.388 7.767 -6.239 1.00 86.44 106 GLU A O 1
ATOM 828 N N . THR A 1 107 ? -2.456 7.034 -6.713 1.00 85.12 107 THR A N 1
ATOM 829 C CA . THR A 1 107 ? -3.121 7.873 -5.701 1.00 85.12 107 THR A CA 1
ATOM 830 C C . THR A 1 107 ? -2.713 7.482 -4.279 1.00 85.12 107 THR A C 1
ATOM 832 O O . THR A 1 107 ? -2.706 8.289 -3.343 1.00 85.12 107 THR A O 1
ATOM 835 N N . HIS A 1 108 ? -2.348 6.218 -4.101 1.00 83.06 108 HIS A N 1
ATOM 836 C CA . HIS A 1 108 ? -1.808 5.712 -2.860 1.00 83.06 108 HIS A CA 1
ATOM 837 C C . HIS A 1 108 ? -0.318 5.995 -2.666 1.00 83.06 108 HIS A C 1
ATOM 839 O O . HIS A 1 108 ? 0.196 5.757 -1.576 1.00 83.06 108 HIS A O 1
ATOM 845 N N . GLN A 1 109 ? 0.365 6.532 -3.683 1.00 82.69 109 GLN A N 1
ATOM 846 C CA . GLN A 1 109 ? 1.824 6.643 -3.737 1.00 82.69 109 GLN A CA 1
ATOM 847 C C . GLN A 1 109 ? 2.509 5.312 -3.383 1.00 82.69 109 GLN A C 1
ATOM 849 O O . GLN A 1 109 ? 3.576 5.298 -2.775 1.00 82.69 109 GLN A O 1
ATOM 854 N N . PHE A 1 110 ? 1.857 4.196 -3.730 1.00 85.50 110 PHE A N 1
ATOM 855 C CA . PHE A 1 110 ? 2.287 2.835 -3.420 1.00 85.50 110 PHE A CA 1
ATOM 856 C C . PHE A 1 110 ? 2.568 2.574 -1.926 1.00 85.50 110 PHE A C 1
ATOM 858 O O . PHE A 1 110 ? 3.392 1.725 -1.583 1.00 85.50 110 PHE A O 1
ATOM 865 N N . ASP A 1 111 ? 1.840 3.243 -1.025 1.00 81.50 111 ASP A N 1
ATOM 866 C CA . ASP A 1 111 ? 1.994 3.096 0.431 1.00 81.50 111 ASP A CA 1
ATOM 867 C C . ASP A 1 111 ? 1.739 1.671 0.966 1.00 81.50 111 ASP A C 1
ATOM 869 O O . ASP A 1 111 ? 2.155 1.352 2.081 1.00 81.50 111 ASP A O 1
ATOM 873 N N . LEU A 1 112 ? 1.108 0.805 0.165 1.00 87.94 112 LEU A N 1
ATOM 874 C CA . LEU A 1 112 ? 0.840 -0.609 0.467 1.00 87.94 112 LEU A CA 1
ATOM 875 C C . LEU A 1 112 ? 1.936 -1.584 0.001 1.00 87.94 112 LEU A C 1
ATOM 877 O O . LEU A 1 112 ? 1.882 -2.774 0.318 1.00 87.94 112 LEU A O 1
ATOM 881 N N . ALA A 1 113 ? 2.904 -1.088 -0.772 1.00 86.12 113 ALA A N 1
ATOM 882 C CA . ALA A 1 113 ? 3.912 -1.862 -1.496 1.00 86.12 113 ALA A CA 1
ATOM 883 C C . ALA A 1 113 ? 5.343 -1.535 -1.020 1.00 86.12 113 ALA A C 1
ATOM 885 O O . ALA A 1 113 ? 6.287 -1.534 -1.810 1.00 86.12 113 ALA A O 1
ATOM 886 N N . GLY A 1 114 ? 5.493 -1.192 0.262 1.00 76.50 114 GLY A N 1
ATOM 887 C CA . GLY A 1 114 ? 6.761 -0.732 0.840 1.00 76.50 114 GLY A CA 1
ATOM 888 C C . GLY A 1 114 ? 7.728 -1.859 1.209 1.00 76.50 114 GLY A C 1
ATOM 889 O O . GLY A 1 114 ? 8.940 -1.657 1.194 1.00 76.50 114 GLY A O 1
ATOM 890 N N . ASP A 1 115 ? 7.205 -3.038 1.533 1.00 77.56 115 ASP A N 1
ATOM 891 C CA . ASP A 1 115 ? 7.984 -4.236 1.824 1.00 77.56 115 ASP A CA 1
ATOM 892 C C . ASP A 1 115 ? 7.963 -5.204 0.638 1.00 77.56 115 ASP A C 1
ATOM 894 O O . ASP A 1 115 ? 6.966 -5.328 -0.075 1.00 77.56 115 ASP A O 1
ATOM 898 N N . LEU A 1 116 ? 9.082 -5.896 0.433 1.00 77.75 116 LEU A N 1
ATOM 899 C CA . LEU A 1 116 ? 9.272 -6.845 -0.667 1.00 77.75 116 LEU A CA 1
ATOM 900 C C . LEU A 1 116 ? 9.446 -8.286 -0.182 1.00 77.75 116 LEU A C 1
ATOM 902 O O . LEU A 1 116 ? 9.710 -9.175 -0.990 1.00 77.75 116 LEU A O 1
ATOM 906 N N . ASP A 1 117 ? 9.341 -8.534 1.127 1.00 77.12 117 ASP A N 1
ATOM 907 C CA . ASP A 1 117 ? 9.535 -9.867 1.683 1.00 77.12 117 ASP A CA 1
ATOM 908 C C . ASP A 1 117 ? 8.213 -10.597 1.916 1.00 77.12 117 ASP A C 1
ATOM 910 O O . ASP A 1 117 ? 7.668 -10.666 3.018 1.00 77.12 117 ASP A O 1
ATOM 914 N N . TRP A 1 118 ? 7.717 -11.201 0.843 1.00 82.31 118 TRP A N 1
ATOM 915 C CA . TRP A 1 118 ? 6.575 -12.112 0.886 1.00 82.31 118 TRP A CA 1
ATOM 916 C C . TRP A 1 118 ? 6.974 -13.583 1.080 1.00 82.31 118 TRP A C 1
ATOM 918 O O . TRP A 1 118 ? 6.122 -14.466 0.982 1.00 82.31 118 TRP A O 1
ATOM 928 N N . THR A 1 119 ? 8.256 -13.876 1.328 1.00 74.25 119 THR A N 1
ATOM 929 C CA . THR A 1 119 ? 8.735 -15.253 1.563 1.00 74.25 119 THR A CA 1
ATOM 930 C C . THR A 1 119 ? 8.776 -15.616 3.036 1.00 74.25 119 THR A C 1
ATOM 932 O O . THR A 1 119 ? 8.574 -16.774 3.401 1.00 74.25 119 THR A O 1
ATOM 935 N N . LEU A 1 120 ? 9.016 -14.632 3.900 1.00 69.75 120 LEU A N 1
ATOM 936 C CA . LEU A 1 120 ? 9.091 -14.875 5.327 1.00 69.75 120 LEU A CA 1
ATOM 937 C C . LEU A 1 120 ? 7.679 -14.946 5.960 1.00 69.75 120 LEU A C 1
ATOM 939 O O . LEU A 1 120 ? 6.756 -14.265 5.509 1.00 69.75 120 LEU A O 1
ATOM 943 N N . PRO A 1 121 ? 7.467 -15.698 7.060 1.00 67.06 121 PRO A N 1
ATOM 944 C CA . PRO A 1 121 ? 6.148 -15.842 7.690 1.00 67.06 121 PRO A CA 1
ATOM 945 C C . PRO A 1 121 ? 5.633 -14.552 8.334 1.00 67.06 121 PRO A C 1
ATOM 947 O O . PRO A 1 121 ? 6.324 -14.044 9.209 1.00 67.06 121 PRO A O 1
ATOM 950 N N . THR A 1 122 ? 4.471 -14.006 7.964 1.00 68.25 122 THR A N 1
ATOM 951 C CA . THR A 1 122 ? 3.940 -12.776 8.588 1.00 68.25 122 THR A CA 1
ATOM 952 C C . THR A 1 122 ? 3.994 -12.862 10.116 1.00 68.25 122 THR A C 1
ATOM 954 O O . THR A 1 122 ? 3.327 -13.700 10.718 1.00 68.25 122 THR A O 1
ATOM 957 N N . SER A 1 123 ? 4.776 -11.983 10.748 1.00 63.00 123 SER A N 1
ATOM 958 C CA . SER A 1 123 ? 4.809 -11.833 12.202 1.00 63.00 123 SER A CA 1
ATOM 959 C C . SER A 1 123 ? 4.322 -10.434 12.596 1.00 63.00 123 SER A C 1
ATOM 961 O O . SER A 1 123 ? 4.494 -9.479 11.823 1.0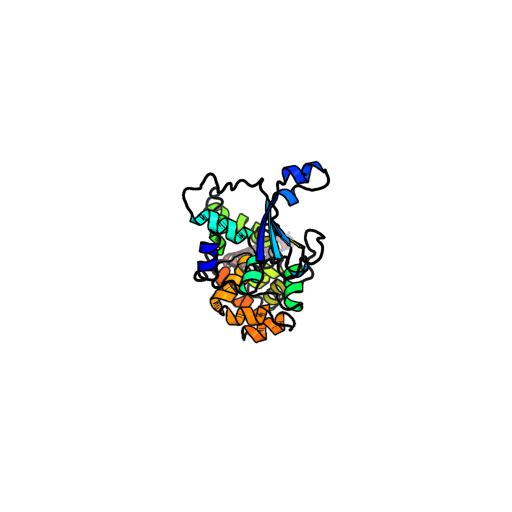0 63.00 123 SER A O 1
ATOM 963 N N . PRO A 1 124 ? 3.725 -10.276 13.793 1.00 61.12 124 PRO A N 1
ATOM 964 C CA . PRO A 1 124 ? 3.448 -8.954 14.357 1.00 61.12 124 PRO A CA 1
ATOM 965 C C . PRO A 1 124 ? 4.730 -8.116 14.502 1.00 61.12 124 PRO A C 1
ATOM 967 O O . PRO A 1 124 ? 4.708 -6.893 14.389 1.00 61.12 124 PRO A O 1
ATOM 970 N N . GLU A 1 125 ? 5.873 -8.775 14.698 1.00 57.06 125 GLU A N 1
ATOM 971 C CA . GLU A 1 125 ? 7.180 -8.148 14.920 1.00 57.06 125 GLU A CA 1
ATOM 972 C C . GLU A 1 125 ? 7.837 -7.621 13.636 1.00 57.06 125 GLU A C 1
ATOM 974 O O . GLU A 1 125 ? 8.617 -6.673 13.710 1.00 57.06 125 GLU A O 1
ATOM 979 N N . ARG A 1 126 ? 7.468 -8.138 12.451 1.00 57.56 126 ARG A N 1
ATOM 980 C CA . ARG A 1 126 ? 8.070 -7.738 11.163 1.00 57.56 126 ARG A CA 1
ATOM 981 C C . ARG A 1 126 ? 7.950 -6.233 10.867 1.00 57.56 126 ARG A C 1
ATOM 983 O O . ARG A 1 126 ? 8.819 -5.693 10.198 1.00 57.56 126 ARG A O 1
ATOM 990 N N . GLY A 1 127 ? 6.947 -5.540 11.415 1.00 51.56 127 GLY A N 1
ATOM 991 C CA . GLY A 1 127 ? 6.822 -4.072 11.331 1.00 51.56 127 GLY A CA 1
ATOM 992 C C . GLY A 1 127 ? 7.642 -3.289 12.367 1.00 51.56 127 GLY A C 1
ATOM 993 O O . GLY A 1 127 ? 8.054 -2.153 12.138 1.00 51.56 127 GLY A O 1
ATOM 994 N N . HIS A 1 128 ? 7.962 -3.921 13.497 1.00 48.75 128 HIS A N 1
ATOM 995 C CA . HIS A 1 128 ? 8.614 -3.287 14.644 1.00 48.75 128 HIS A CA 1
ATOM 996 C C . HIS A 1 128 ? 10.147 -3.219 14.503 1.00 48.75 128 HIS A C 1
ATOM 998 O O . HIS A 1 128 ? 10.788 -2.334 15.076 1.00 48.75 128 HIS A O 1
ATOM 1004 N N . GLU A 1 129 ? 10.752 -4.097 13.696 1.00 42.38 129 GLU A N 1
ATOM 1005 C CA . GLU A 1 129 ? 12.205 -4.125 13.459 1.00 42.38 129 GLU A CA 1
ATOM 1006 C C . GLU A 1 129 ? 12.729 -2.880 12.720 1.00 42.38 129 GLU A C 1
ATOM 1008 O O . GLU A 1 129 ? 13.841 -2.407 12.981 1.00 42.38 129 GLU A O 1
ATOM 1013 N N . GLY A 1 130 ? 11.917 -2.291 11.834 1.00 41.88 130 GLY A N 1
ATOM 1014 C CA . GLY A 1 130 ? 12.259 -1.049 11.132 1.00 41.88 130 GLY A CA 1
ATOM 1015 C C . GLY A 1 130 ? 12.486 0.130 12.086 1.00 41.88 130 GLY A C 1
ATOM 1016 O O . GLY A 1 130 ? 13.329 0.988 11.820 1.00 41.88 130 GLY A O 1
ATOM 1017 N N . PHE A 1 131 ? 11.798 0.131 13.231 1.00 38.25 131 PHE A N 1
ATOM 1018 C CA . PHE A 1 131 ? 11.978 1.107 14.306 1.00 38.25 131 PHE A CA 1
ATOM 1019 C C . PHE A 1 131 ? 13.104 0.723 15.275 1.00 38.25 131 PHE A C 1
ATOM 1021 O O . PHE A 1 131 ? 13.829 1.604 15.735 1.00 38.25 131 PHE A O 1
ATOM 1028 N N . ALA A 1 132 ? 13.314 -0.573 15.528 1.00 35.22 132 ALA A N 1
ATOM 1029 C CA . ALA A 1 132 ? 14.411 -1.065 16.367 1.00 35.22 132 ALA A CA 1
ATOM 1030 C C . ALA A 1 132 ? 15.803 -0.831 15.744 1.00 35.22 132 ALA A C 1
ATOM 1032 O O . ALA A 1 132 ? 16.778 -0.625 16.465 1.00 35.22 132 ALA A O 1
ATOM 1033 N N . SER A 1 133 ? 15.897 -0.811 14.409 1.00 34.06 133 SER A N 1
ATOM 1034 C CA . SER A 1 133 ? 17.155 -0.582 13.679 1.00 34.06 133 SER A CA 1
ATOM 1035 C C . SER A 1 133 ? 17.661 0.871 13.697 1.00 34.06 133 SER A C 1
ATOM 1037 O O . SER A 1 133 ? 18.827 1.113 13.382 1.00 34.06 133 SER A O 1
ATOM 1039 N N . ILE A 1 134 ? 16.853 1.845 14.146 1.00 37.75 134 ILE A N 1
ATOM 1040 C CA . ILE A 1 134 ? 17.380 3.140 14.608 1.00 37.75 134 ILE A CA 1
ATOM 1041 C C . ILE A 1 134 ? 17.872 2.911 16.039 1.00 37.75 134 ILE A C 1
ATOM 1043 O O . ILE A 1 134 ? 17.173 3.186 17.011 1.00 37.75 134 ILE A O 1
ATOM 1047 N N . GLY A 1 135 ? 19.065 2.330 16.154 1.00 33.09 135 GLY A N 1
ATOM 1048 C CA . GLY A 1 135 ? 19.619 1.786 17.393 1.00 33.09 135 GLY A CA 1
ATOM 1049 C C . GLY A 1 135 ? 19.970 2.799 18.485 1.00 33.09 135 GLY A C 1
ATOM 1050 O O . GLY A 1 135 ? 21.089 2.764 18.972 1.00 33.09 135 GLY A O 1
ATOM 1051 N N . MET A 1 136 ? 19.074 3.702 18.898 1.00 32.47 136 MET A N 1
ATOM 1052 C CA . MET A 1 136 ? 19.407 4.682 19.942 1.00 32.47 136 MET A CA 1
ATOM 1053 C C . MET A 1 136 ? 18.235 5.293 20.723 1.00 32.47 136 MET A C 1
ATOM 1055 O O . MET A 1 136 ? 18.398 6.349 21.328 1.00 32.47 136 MET A O 1
ATOM 1059 N N . VAL A 1 137 ? 17.071 4.641 20.805 1.00 36.97 137 VAL A N 1
ATOM 1060 C CA . VAL A 1 137 ? 16.099 4.995 21.853 1.00 36.97 137 VAL A CA 1
ATOM 1061 C C . VAL A 1 137 ? 15.497 3.722 22.423 1.00 36.97 137 VAL A C 1
ATOM 1063 O O . VAL A 1 137 ? 14.755 3.029 21.739 1.00 36.97 137 VAL A O 1
ATOM 1066 N N . ASN A 1 138 ? 15.883 3.417 23.666 1.00 39.59 138 ASN A N 1
ATOM 1067 C CA . ASN A 1 138 ? 15.318 2.409 24.563 1.00 39.59 138 ASN A CA 1
ATOM 1068 C C . ASN A 1 138 ? 13.984 1.841 24.056 1.00 39.59 138 ASN A C 1
ATOM 1070 O O . ASN A 1 138 ? 13.020 2.596 23.929 1.00 39.59 138 ASN A O 1
ATOM 1074 N N . ALA A 1 139 ? 13.879 0.523 23.868 1.00 42.41 139 ALA A N 1
ATOM 1075 C CA . ALA A 1 139 ? 12.596 -0.142 23.633 1.00 42.41 139 ALA A CA 1
ATOM 1076 C C . ALA A 1 139 ? 11.517 0.375 24.613 1.00 42.41 139 ALA A C 1
ATOM 1078 O O . ALA A 1 139 ? 10.393 0.647 24.222 1.00 42.41 139 ALA A O 1
ATOM 1079 N N . ARG A 1 140 ? 11.894 0.693 25.860 1.00 42.59 140 ARG A N 1
ATOM 1080 C CA . ARG A 1 140 ? 11.039 1.326 26.883 1.00 42.59 140 ARG A CA 1
ATOM 1081 C C . ARG A 1 140 ? 10.497 2.729 26.537 1.00 42.59 140 ARG A C 1
ATOM 1083 O O . ARG A 1 140 ? 9.436 3.099 27.026 1.00 42.59 140 ARG A O 1
ATOM 1090 N N . PHE A 1 141 ? 11.205 3.513 25.727 1.00 43.38 141 PHE A N 1
ATOM 1091 C CA . PHE A 1 141 ? 10.799 4.839 25.246 1.00 43.38 141 PHE A CA 1
ATOM 1092 C C . PHE A 1 141 ? 9.914 4.737 23.995 1.00 43.38 141 PHE A C 1
ATOM 1094 O O . PHE A 1 141 ? 8.931 5.466 23.889 1.00 43.38 141 PHE A O 1
ATOM 1101 N N . MET A 1 142 ? 10.199 3.795 23.087 1.00 44.59 142 MET A N 1
ATOM 1102 C CA . MET A 1 142 ? 9.313 3.485 21.953 1.00 44.59 142 MET A CA 1
ATOM 1103 C C . MET A 1 142 ? 7.999 2.838 22.410 1.00 44.59 142 MET A C 1
ATOM 1105 O O . MET A 1 142 ? 6.935 3.219 21.931 1.00 44.59 142 MET A O 1
ATOM 1109 N N . PHE A 1 143 ? 8.056 1.953 23.409 1.00 47.06 143 PHE A N 1
ATOM 1110 C CA . PHE A 1 143 ? 6.896 1.412 24.125 1.00 47.06 143 PHE A CA 1
ATOM 1111 C C . PHE A 1 143 ? 6.366 2.359 25.207 1.00 47.06 143 PHE A C 1
ATOM 1113 O O . PHE A 1 143 ? 5.431 2.006 25.931 1.00 47.06 143 PHE A O 1
ATOM 1120 N N . SER A 1 144 ? 6.922 3.573 25.339 1.00 47.94 144 SER A N 1
ATOM 1121 C CA . SER A 1 144 ? 6.261 4.574 26.165 1.00 47.94 144 SER A CA 1
ATOM 1122 C C . SER A 1 144 ? 4.923 4.884 25.508 1.00 47.94 144 SER A C 1
ATOM 1124 O O . SER A 1 144 ? 4.829 5.194 24.316 1.00 47.94 144 SER A O 1
ATOM 1126 N N . ARG A 1 145 ? 3.865 4.786 26.309 1.00 49.62 145 ARG A N 1
ATOM 1127 C CA . ARG A 1 145 ? 2.488 5.052 25.894 1.00 49.62 145 ARG A CA 1
ATOM 1128 C C . ARG A 1 145 ? 2.378 6.386 25.136 1.00 49.62 145 ARG A C 1
ATOM 1130 O O . ARG A 1 145 ? 1.615 6.473 24.189 1.00 49.62 145 ARG A O 1
ATOM 1137 N N . GLN A 1 146 ? 3.200 7.377 25.495 1.00 47.44 146 GLN A N 1
ATOM 1138 C CA . GLN A 1 146 ? 3.280 8.700 24.868 1.00 47.44 146 GLN A CA 1
ATOM 1139 C C . GLN A 1 146 ? 3.836 8.706 23.437 1.00 47.44 146 GLN A C 1
ATOM 1141 O O . GLN A 1 146 ? 3.249 9.362 22.580 1.00 47.44 146 GLN A O 1
ATOM 1146 N N . PHE A 1 147 ? 4.924 7.985 23.141 1.00 51.16 147 PHE A N 1
ATOM 1147 C CA . PHE A 1 147 ? 5.486 7.952 21.782 1.00 51.16 147 PHE A CA 1
ATOM 1148 C C . PHE A 1 147 ? 4.580 7.173 20.822 1.00 51.16 147 PHE A C 1
ATOM 1150 O O . PHE A 1 147 ? 4.332 7.601 19.692 1.00 51.16 147 PHE A O 1
ATOM 1157 N N . TYR A 1 148 ? 4.033 6.056 21.303 1.00 54.47 148 TYR A N 1
ATOM 1158 C CA . TYR A 1 148 ? 3.126 5.220 20.528 1.00 54.47 148 TYR A CA 1
ATOM 1159 C C . TYR A 1 148 ? 1.790 5.934 20.274 1.00 54.47 148 TYR A C 1
ATOM 1161 O O . TYR A 1 148 ? 1.341 5.995 19.134 1.00 54.47 148 TYR A O 1
ATOM 1169 N N . GLN A 1 149 ? 1.199 6.579 21.290 1.00 53.16 149 GLN A N 1
ATOM 1170 C CA . GLN A 1 149 ? -0.001 7.410 21.116 1.00 53.16 149 GLN A CA 1
ATOM 1171 C C . GLN A 1 149 ? 0.266 8.608 20.194 1.00 53.16 149 GLN A C 1
ATOM 1173 O O . GLN A 1 149 ? -0.520 8.856 19.285 1.00 53.16 149 GLN A O 1
ATOM 1178 N N . GLY A 1 150 ? 1.394 9.307 20.351 1.00 55.91 150 GLY A N 1
ATOM 1179 C CA . GLY A 1 150 ? 1.746 10.448 19.502 1.00 55.91 150 GLY A CA 1
ATOM 1180 C C . GLY A 1 150 ? 1.835 10.097 18.013 1.00 55.91 150 GLY A C 1
ATOM 1181 O O . GLY A 1 150 ? 1.371 10.866 17.178 1.00 55.91 150 GLY A O 1
ATOM 1182 N N . ASN A 1 151 ? 2.364 8.920 17.666 1.00 55.50 151 ASN A N 1
ATOM 1183 C CA . ASN A 1 151 ? 2.454 8.467 16.273 1.00 55.50 151 ASN A CA 1
ATOM 1184 C C . ASN A 1 151 ? 1.182 7.752 15.774 1.00 55.50 151 ASN A C 1
ATOM 1186 O O . ASN A 1 151 ? 0.837 7.869 14.595 1.00 55.50 151 ASN A O 1
ATOM 1190 N N . LEU A 1 152 ? 0.433 7.072 16.651 1.00 60.00 152 LEU A N 1
ATOM 1191 C CA . LEU A 1 152 ? -0.894 6.514 16.347 1.00 60.00 152 LEU A CA 1
ATOM 1192 C C . LEU A 1 152 ? -1.903 7.611 15.980 1.00 60.00 152 LEU A C 1
ATOM 1194 O O . LEU A 1 152 ? -2.650 7.448 15.014 1.00 60.00 152 LEU A O 1
ATOM 1198 N N . PHE A 1 153 ? -1.891 8.739 16.693 1.00 58.03 153 PHE A N 1
ATOM 1199 C CA . PHE A 1 153 ? -2.815 9.857 16.465 1.00 58.03 153 PHE A CA 1
ATOM 1200 C C . PHE A 1 153 ? -2.300 10.913 15.475 1.00 58.03 153 PHE A C 1
ATOM 1202 O O . PHE A 1 153 ? -3.051 11.808 15.107 1.00 58.03 153 PHE A O 1
ATOM 1209 N N . ARG A 1 154 ? -1.052 10.805 14.996 1.00 56.59 154 ARG A N 1
ATOM 1210 C CA . ARG A 1 154 ? -0.550 11.613 13.866 1.00 56.59 154 ARG A CA 1
ATOM 1211 C C . ARG A 1 154 ? -1.066 11.151 12.497 1.00 56.59 154 ARG A C 1
ATOM 1213 O O . ARG A 1 154 ? -0.951 11.894 11.528 1.00 56.59 154 ARG A O 1
ATOM 1220 N N . GLY A 1 155 ? -1.616 9.939 12.410 1.00 62.47 155 GLY A N 1
ATOM 1221 C CA . GLY A 1 155 ? -2.248 9.415 11.195 1.00 62.47 155 GLY A CA 1
ATOM 1222 C C . GLY A 1 155 ? -3.745 9.733 11.105 1.00 62.47 155 GLY A C 1
ATOM 1223 O O . GLY A 1 155 ? -4.318 10.358 11.991 1.00 62.47 155 GLY A O 1
ATOM 1224 N N . SER A 1 156 ? -4.394 9.264 10.037 1.00 73.31 156 SER A N 1
ATOM 1225 C CA . SER A 1 156 ? -5.847 9.417 9.854 1.00 73.31 156 SER A CA 1
ATOM 1226 C C . SER A 1 156 ? -6.644 8.688 10.948 1.00 73.31 156 SER A C 1
ATOM 1228 O O . SER A 1 156 ? -6.294 7.569 11.331 1.00 73.31 156 SER A O 1
ATOM 1230 N N . PHE A 1 157 ? -7.761 9.265 11.405 1.00 80.56 157 PHE A N 1
ATOM 1231 C CA . PHE A 1 157 ? -8.696 8.592 12.320 1.00 80.56 157 PHE A CA 1
ATOM 1232 C C . PHE A 1 157 ? -9.235 7.279 11.742 1.00 80.56 157 PHE A C 1
ATOM 1234 O O . PHE A 1 157 ? -9.439 6.320 12.484 1.00 80.56 157 PHE A O 1
ATOM 1241 N N . THR A 1 158 ? -9.378 7.199 10.417 1.00 85.31 158 THR A N 1
ATOM 1242 C CA . THR A 1 158 ? -9.788 5.988 9.695 1.00 85.31 158 THR A CA 1
ATOM 1243 C C . THR A 1 158 ? -8.844 4.817 9.974 1.00 85.31 158 THR A C 1
ATOM 1245 O O . THR A 1 158 ? -9.288 3.689 10.183 1.00 85.31 158 THR A O 1
ATOM 1248 N N . ARG A 1 159 ? -7.538 5.087 10.077 1.00 83.00 159 ARG A N 1
ATOM 1249 C CA . ARG A 1 159 ? -6.524 4.083 10.411 1.00 83.00 159 ARG A CA 1
ATOM 1250 C C . ARG A 1 159 ? -6.738 3.506 11.806 1.00 83.00 159 ARG A C 1
ATOM 1252 O O . ARG A 1 159 ? -6.719 2.292 11.988 1.00 83.00 159 ARG A O 1
ATOM 1259 N N . VAL A 1 160 ? -6.909 4.388 12.792 1.00 81.19 160 VAL A N 1
ATOM 1260 C CA . VAL A 1 160 ? -7.096 3.998 14.197 1.00 81.19 160 VAL A CA 1
ATOM 1261 C C . VAL A 1 160 ? -8.411 3.244 14.362 1.00 81.19 160 VAL A C 1
ATOM 1263 O O . VAL A 1 160 ? -8.448 2.232 15.053 1.00 81.19 160 VAL A O 1
ATOM 1266 N N . ALA A 1 161 ? -9.468 3.686 13.681 1.00 85.31 161 ALA A N 1
ATOM 1267 C CA . ALA A 1 161 ? -10.748 2.995 13.675 1.00 85.31 161 ALA A CA 1
ATOM 1268 C C . ALA A 1 161 ? -10.643 1.597 13.039 1.00 85.31 161 ALA A C 1
ATOM 1270 O O . ALA A 1 161 ? -11.161 0.641 13.609 1.00 85.31 161 ALA A O 1
ATOM 1271 N N . CYS A 1 162 ? -9.924 1.435 11.923 1.00 88.25 162 CYS A N 1
ATOM 1272 C CA . CYS A 1 162 ? -9.682 0.107 11.350 1.00 88.25 162 CYS A CA 1
ATOM 1273 C C . CYS A 1 162 ? -8.960 -0.813 12.342 1.00 88.25 162 CYS A C 1
ATOM 1275 O O . CYS A 1 162 ? -9.424 -1.911 12.637 1.00 88.25 162 CYS A O 1
ATOM 1277 N N . ALA A 1 163 ? -7.865 -0.322 12.921 1.00 83.81 163 ALA A N 1
ATOM 1278 C CA . ALA A 1 163 ? -7.090 -1.043 13.922 1.00 83.81 163 ALA A CA 1
ATOM 1279 C C . ALA A 1 163 ? -7.878 -1.368 15.203 1.00 83.81 163 ALA A C 1
ATOM 1281 O O . ALA A 1 163 ? -7.527 -2.309 15.909 1.00 83.81 163 ALA A O 1
ATOM 1282 N N . GLY A 1 164 ? -8.923 -0.588 15.498 1.00 83.88 164 GLY A N 1
ATOM 1283 C CA . GLY A 1 164 ? -9.876 -0.819 16.581 1.00 83.88 164 GLY A CA 1
ATOM 1284 C C . GLY A 1 164 ? -11.056 -1.726 16.218 1.00 83.88 164 GLY A C 1
ATOM 1285 O O . GLY A 1 164 ? -11.995 -1.826 17.004 1.00 83.88 164 GLY A O 1
ATOM 1286 N N . GLY A 1 165 ? -11.040 -2.358 15.042 1.00 87.12 165 GLY A N 1
ATOM 1287 C CA . GLY A 1 165 ? -12.032 -3.354 14.636 1.00 87.12 165 GLY A CA 1
ATOM 1288 C C . GLY A 1 165 ? -13.176 -2.831 13.757 1.00 87.12 165 GLY A C 1
ATOM 1289 O O . GLY A 1 165 ? -14.116 -3.567 13.456 1.00 87.12 165 GLY A O 1
ATOM 1290 N N . HIS A 1 166 ? -13.148 -1.565 13.327 1.00 91.38 166 HIS A N 1
ATOM 1291 C CA . HIS A 1 166 ? -14.223 -0.998 12.509 1.00 91.38 166 HIS A CA 1
ATOM 1292 C C . HIS A 1 166 ? -14.053 -1.353 11.024 1.00 91.38 166 HIS A C 1
ATOM 1294 O O . HIS A 1 166 ? -13.325 -0.688 10.287 1.00 91.38 166 HIS A O 1
ATOM 1300 N N . ARG A 1 167 ? -14.802 -2.359 10.554 1.00 93.88 167 ARG A N 1
ATOM 1301 C CA . ARG A 1 167 ? -14.754 -2.878 9.171 1.00 93.88 167 ARG A CA 1
ATOM 1302 C C . ARG A 1 167 ? -14.863 -1.795 8.085 1.00 93.88 167 ARG A C 1
ATOM 1304 O O . ARG A 1 167 ? -14.038 -1.748 7.175 1.00 93.88 167 ARG A O 1
ATOM 1311 N N . GLN A 1 168 ? -15.819 -0.870 8.198 1.00 94.56 168 GLN A N 1
ATOM 1312 C CA . GLN A 1 168 ? -15.967 0.226 7.226 1.00 94.56 168 GLN A CA 1
ATOM 1313 C C . GLN A 1 168 ? -14.750 1.164 7.212 1.00 94.56 168 GLN A C 1
ATOM 1315 O O . GLN A 1 168 ? -14.358 1.652 6.155 1.00 94.56 168 GLN A O 1
ATOM 1320 N N . ALA A 1 169 ? -14.119 1.388 8.366 1.00 92.56 169 ALA A N 1
ATOM 1321 C CA . ALA A 1 169 ? -12.899 2.176 8.431 1.00 92.56 169 ALA A CA 1
ATOM 1322 C C . ALA A 1 169 ? -11.725 1.440 7.772 1.00 92.56 169 ALA A C 1
ATOM 1324 O O . ALA A 1 169 ? -10.930 2.076 7.093 1.00 92.56 169 ALA A O 1
ATOM 1325 N N . CYS A 1 170 ? -11.644 0.111 7.879 1.00 93.50 170 CYS A N 1
ATOM 1326 C CA . CYS A 1 170 ? -10.651 -0.670 7.135 1.00 93.50 170 CYS A CA 1
ATOM 1327 C C . CYS A 1 170 ? -10.832 -0.558 5.623 1.00 93.50 170 CYS A C 1
ATOM 1329 O O . CYS A 1 170 ? -9.859 -0.343 4.904 1.00 93.50 170 CYS A O 1
ATOM 1331 N N . ARG A 1 171 ? -12.081 -0.608 5.147 1.00 95.19 171 ARG A N 1
ATOM 1332 C CA . ARG A 1 171 ? -12.400 -0.351 3.739 1.00 95.19 171 ARG A CA 1
ATOM 1333 C C . ARG A 1 171 ? -11.890 1.014 3.282 1.00 95.19 171 ARG A C 1
ATOM 1335 O O . ARG A 1 171 ? -11.196 1.108 2.276 1.00 95.19 171 ARG A O 1
ATOM 1342 N N . LEU A 1 172 ? -12.242 2.063 4.025 1.00 92.56 172 LEU A N 1
ATOM 1343 C CA . LEU A 1 172 ? -11.857 3.435 3.700 1.00 92.56 172 LEU A CA 1
ATOM 1344 C C . LEU A 1 172 ? -10.339 3.617 3.777 1.00 92.56 172 LEU A C 1
ATOM 1346 O O . LEU A 1 172 ? -9.765 4.219 2.888 1.00 92.56 172 LEU A O 1
ATOM 1350 N N . ALA A 1 173 ? -9.660 3.042 4.768 1.00 89.25 173 ALA A N 1
ATOM 1351 C CA . ALA A 1 173 ? -8.206 3.149 4.886 1.00 89.25 173 ALA A CA 1
ATOM 1352 C C . ALA A 1 173 ? -7.461 2.623 3.644 1.00 89.25 173 ALA A C 1
ATOM 1354 O O . ALA A 1 173 ? -6.392 3.132 3.314 1.00 89.25 173 ALA A O 1
ATOM 1355 N N . VAL A 1 174 ? -8.023 1.628 2.952 1.00 92.62 174 VAL A N 1
ATOM 1356 C CA . VAL A 1 174 ? -7.416 1.022 1.757 1.00 92.62 174 VAL A CA 1
ATOM 1357 C C . VAL A 1 174 ? -7.893 1.658 0.459 1.00 92.62 174 VAL A C 1
ATOM 1359 O O . VAL A 1 174 ? -7.117 1.747 -0.483 1.00 92.62 174 VAL A O 1
ATOM 1362 N N . LEU A 1 175 ? -9.158 2.070 0.379 1.00 93.44 175 LEU A N 1
ATOM 1363 C CA . LEU A 1 175 ? -9.757 2.551 -0.869 1.00 93.44 175 LEU A CA 1
ATOM 1364 C C . LEU A 1 175 ? -9.829 4.079 -0.975 1.00 93.44 175 LEU A C 1
ATOM 1366 O O . LEU A 1 175 ? -10.209 4.584 -2.028 1.00 93.44 175 LEU A O 1
ATOM 1370 N N . ASP A 1 176 ? -9.522 4.817 0.092 1.00 87.06 176 ASP A N 1
ATOM 1371 C CA . ASP A 1 176 ? -9.637 6.273 0.105 1.00 87.06 176 ASP A CA 1
ATOM 1372 C C . ASP A 1 176 ? -8.562 6.965 -0.752 1.00 87.06 176 ASP A C 1
ATOM 1374 O O . ASP A 1 176 ? -7.382 7.087 -0.390 1.00 87.06 176 ASP A O 1
ATOM 1378 N N . THR A 1 177 ? -9.030 7.494 -1.880 1.00 81.06 177 THR A N 1
ATOM 1379 C CA . THR A 1 177 ? -8.254 8.251 -2.858 1.00 81.06 177 THR A CA 1
ATOM 1380 C C . THR A 1 177 ? -8.331 9.767 -2.662 1.00 81.06 177 THR A C 1
ATOM 1382 O O . THR A 1 177 ? -7.767 10.493 -3.474 1.00 81.06 177 THR A O 1
ATOM 1385 N N . THR A 1 178 ? -9.008 10.293 -1.630 1.00 76.50 178 THR A N 1
ATOM 1386 C CA . THR A 1 178 ? -9.195 11.754 -1.487 1.00 76.50 178 THR A CA 1
ATOM 1387 C C . THR A 1 178 ? -7.974 12.485 -0.938 1.00 76.50 178 THR A C 1
ATOM 1389 O O . THR A 1 178 ? -7.971 13.711 -0.849 1.00 76.50 178 THR A O 1
ATOM 1392 N N . ARG A 1 179 ? -6.936 11.760 -0.515 1.00 69.81 179 ARG A N 1
ATOM 1393 C CA . ARG A 1 179 ? -5.711 12.369 -0.002 1.00 69.81 179 ARG A CA 1
ATOM 1394 C C . ARG A 1 179 ? -4.860 12.885 -1.158 1.00 69.81 179 ARG A C 1
ATOM 1396 O O . ARG A 1 179 ? -4.424 12.097 -1.992 1.00 69.81 179 ARG A O 1
ATOM 1403 N N . GLU A 1 180 ? -4.592 14.187 -1.166 1.00 63.66 180 GLU A N 1
ATOM 1404 C CA . GLU A 1 180 ? -3.724 14.789 -2.176 1.00 63.66 180 GLU A CA 1
ATOM 1405 C C . GLU A 1 180 ? -2.291 14.229 -2.093 1.00 63.66 180 GLU A C 1
ATOM 1407 O O . GLU A 1 180 ? -1.760 14.037 -0.987 1.00 63.66 180 GLU A O 1
ATOM 1412 N N . PRO A 1 181 ? -1.643 13.976 -3.247 1.00 63.34 181 PRO A N 1
ATOM 1413 C CA . PRO A 1 181 ? -0.222 13.674 -3.301 1.00 63.34 181 PRO A CA 1
ATOM 1414 C C . PRO A 1 181 ? 0.587 14.784 -2.627 1.00 63.34 181 PRO A C 1
ATOM 1416 O O . PRO A 1 181 ? 0.316 15.967 -2.807 1.00 63.34 181 PRO A O 1
ATOM 1419 N N . GLN A 1 182 ? 1.630 14.411 -1.885 1.00 61.62 182 GLN A N 1
ATOM 1420 C CA . GLN A 1 182 ? 2.480 15.395 -1.195 1.00 61.62 182 GLN A CA 1
ATOM 1421 C C . GLN A 1 182 ? 3.222 16.328 -2.157 1.00 61.62 182 GLN A C 1
ATOM 1423 O O . GLN A 1 182 ? 3.609 17.427 -1.774 1.00 61.62 182 GLN A O 1
ATOM 1428 N N . LEU A 1 183 ? 3.448 15.864 -3.387 1.00 68.44 183 LEU A N 1
ATOM 1429 C CA . LEU A 1 183 ? 4.096 16.614 -4.449 1.00 68.44 183 LEU A CA 1
ATOM 1430 C C . LEU A 1 183 ? 3.256 16.489 -5.725 1.00 68.44 183 LEU A C 1
ATOM 1432 O O . LEU A 1 183 ? 2.862 15.368 -6.062 1.00 68.44 183 LEU A O 1
ATOM 1436 N N . PRO A 1 184 ? 3.010 17.595 -6.450 1.00 70.44 184 PRO A N 1
ATOM 1437 C CA . PRO A 1 184 ? 2.299 17.580 -7.723 1.00 70.44 184 PRO A CA 1
ATOM 1438 C C . PRO A 1 184 ? 3.227 17.043 -8.820 1.00 70.44 184 PRO A C 1
ATOM 1440 O O . PRO A 1 184 ? 3.801 17.796 -9.606 1.00 70.44 184 PRO A O 1
ATOM 1443 N N . LEU A 1 185 ? 3.436 15.729 -8.824 1.00 76.31 185 LEU A N 1
ATOM 1444 C CA . LEU A 1 185 ? 4.229 15.041 -9.835 1.00 76.31 185 LEU A CA 1
ATOM 1445 C C . LEU A 1 185 ? 3.345 14.638 -11.025 1.00 76.31 185 LEU A C 1
ATOM 1447 O O . LEU A 1 185 ? 2.147 14.404 -10.843 1.00 76.31 185 LEU A O 1
ATOM 1451 N N . PRO A 1 186 ? 3.908 14.567 -12.246 1.00 83.12 186 PRO A N 1
ATOM 1452 C CA . PRO A 1 186 ? 3.190 14.032 -13.398 1.00 83.12 186 PRO A CA 1
ATOM 1453 C C . PRO A 1 186 ? 2.712 12.587 -13.158 1.00 83.12 186 PRO A C 1
ATOM 1455 O O . PRO A 1 186 ? 3.349 11.867 -12.387 1.00 83.12 186 PRO A O 1
ATOM 1458 N N . PRO A 1 187 ? 1.650 12.129 -13.850 1.00 83.44 187 PRO A N 1
ATOM 1459 C CA . PRO A 1 187 ? 1.242 10.723 -13.835 1.00 83.44 187 PRO A CA 1
ATOM 1460 C C . PRO A 1 187 ? 2.413 9.782 -14.139 1.00 83.44 187 PRO A C 1
ATOM 1462 O O . PRO A 1 187 ? 3.294 10.119 -14.933 1.00 83.44 187 PRO A O 1
ATOM 1465 N N . GLY A 1 188 ? 2.444 8.618 -13.490 1.00 84.31 188 GLY A N 1
ATOM 1466 C CA . GLY A 1 188 ? 3.559 7.681 -13.580 1.00 84.31 188 GLY A CA 1
ATOM 1467 C C . GLY A 1 188 ? 4.846 8.106 -12.856 1.00 84.31 188 GLY A C 1
ATOM 1468 O O . GLY A 1 188 ? 5.793 7.322 -12.817 1.00 84.31 188 GLY A O 1
ATOM 1469 N N . LEU A 1 189 ? 4.905 9.295 -12.243 1.00 86.94 189 LEU A N 1
ATOM 1470 C CA . LEU A 1 189 ? 5.966 9.682 -11.310 1.00 86.94 189 LEU A CA 1
ATOM 1471 C C . LEU A 1 189 ? 5.414 9.819 -9.896 1.00 86.94 189 LEU A C 1
ATOM 1473 O O . LEU A 1 189 ? 4.436 10.521 -9.654 1.00 86.94 189 LEU A O 1
ATOM 1477 N N . PHE A 1 190 ? 6.112 9.243 -8.924 1.00 84.00 190 PHE A N 1
ATOM 1478 C CA . PHE A 1 190 ? 5.844 9.537 -7.520 1.00 84.00 190 PHE A CA 1
ATOM 1479 C C . PHE A 1 190 ? 7.135 9.578 -6.708 1.00 84.00 190 PHE A C 1
ATOM 1481 O O . PHE A 1 190 ? 8.144 8.957 -7.044 1.00 84.00 190 PHE A O 1
ATOM 1488 N N . ALA A 1 191 ? 7.090 10.348 -5.627 1.00 78.62 191 ALA A N 1
ATOM 1489 C CA . ALA A 1 191 ? 8.138 10.393 -4.629 1.00 78.62 191 ALA A CA 1
ATOM 1490 C C . ALA A 1 191 ? 7.674 9.581 -3.425 1.00 78.62 191 ALA A C 1
ATOM 1492 O O . ALA A 1 191 ? 6.682 9.941 -2.786 1.00 78.62 191 ALA A O 1
ATOM 1493 N N . ASP A 1 192 ? 8.402 8.519 -3.096 1.00 73.44 192 ASP A N 1
ATOM 1494 C CA . ASP A 1 192 ? 8.282 7.935 -1.773 1.00 73.44 192 ASP A CA 1
ATOM 1495 C C . ASP A 1 192 ? 8.965 8.872 -0.780 1.00 73.44 192 ASP A C 1
ATOM 1497 O O . ASP A 1 192 ? 10.196 8.999 -0.698 1.00 73.44 192 ASP A O 1
ATOM 1501 N N . ASN A 1 193 ? 8.130 9.550 -0.003 1.00 63.72 193 ASN A N 1
ATOM 1502 C CA . ASN A 1 193 ? 8.596 10.214 1.185 1.00 63.72 193 ASN A CA 1
ATOM 1503 C C . ASN A 1 193 ? 8.774 9.175 2.278 1.00 63.72 193 ASN A C 1
ATOM 1505 O O . ASN A 1 193 ? 7.857 8.916 3.068 1.00 63.72 193 ASN A O 1
ATOM 1509 N N . SER A 1 194 ? 10.008 8.663 2.357 1.00 54.56 194 SER A N 1
ATOM 1510 C CA . SER A 1 194 ? 10.299 7.561 3.253 1.00 54.56 194 SER A CA 1
ATOM 1511 C C . SER A 1 194 ? 10.055 7.887 4.741 1.00 54.56 194 SER A C 1
ATOM 1513 O O . SER A 1 194 ? 10.058 7.030 5.626 1.00 54.56 194 SER A O 1
ATOM 1515 N N . TYR A 1 195 ? 9.938 9.182 5.034 1.00 49.53 195 TYR A N 1
ATOM 1516 C CA . TYR A 1 195 ? 9.635 9.736 6.338 1.00 49.53 195 TYR A CA 1
ATOM 1517 C C . TYR A 1 195 ? 8.122 9.715 6.611 1.00 49.53 195 TYR A C 1
ATOM 1519 O O . TYR A 1 195 ? 7.697 9.375 7.709 1.00 49.53 195 TYR A O 1
ATOM 1527 N N . ASN A 1 196 ? 7.277 9.987 5.615 1.00 48.59 196 ASN A N 1
ATOM 1528 C CA . ASN A 1 196 ? 5.830 10.096 5.809 1.00 48.59 196 ASN A CA 1
ATOM 1529 C C . ASN A 1 196 ? 5.080 8.755 5.805 1.00 48.59 196 ASN A C 1
ATOM 1531 O O . ASN A 1 196 ? 4.079 8.667 6.516 1.00 48.59 196 ASN A O 1
ATOM 1535 N N . TRP A 1 197 ? 5.555 7.690 5.141 1.00 51.47 197 TRP A N 1
ATOM 1536 C CA . TRP A 1 197 ? 4.972 6.349 5.368 1.00 51.47 197 TRP A CA 1
ATOM 1537 C C . TRP A 1 197 ? 5.202 5.845 6.794 1.00 51.47 197 TRP A C 1
ATOM 1539 O O . TRP A 1 197 ? 4.420 5.043 7.297 1.00 51.47 197 TRP A O 1
ATOM 1549 N N . ARG A 1 198 ? 6.231 6.358 7.480 1.00 51.72 198 ARG A N 1
ATOM 1550 C CA . ARG A 1 198 ? 6.495 6.049 8.893 1.00 51.72 198 ARG A CA 1
ATOM 1551 C C . ARG A 1 198 ? 5.596 6.827 9.851 1.00 51.72 198 ARG A C 1
ATOM 1553 O O . ARG A 1 198 ? 5.284 6.320 10.924 1.00 51.72 198 ARG A O 1
ATOM 1560 N N . PHE A 1 199 ? 5.168 8.038 9.486 1.00 49.53 199 PHE A N 1
ATOM 1561 C CA . PHE A 1 199 ? 4.470 8.945 10.411 1.00 49.53 199 PHE A CA 1
ATOM 1562 C C . PHE A 1 199 ? 3.005 9.241 10.067 1.00 49.53 199 PHE A C 1
ATOM 1564 O O . PHE A 1 199 ? 2.265 9.677 10.946 1.00 49.53 199 PHE A O 1
ATOM 1571 N N . ALA A 1 200 ? 2.551 8.971 8.842 1.00 57.97 200 ALA A N 1
ATOM 1572 C CA . ALA A 1 200 ? 1.155 9.148 8.446 1.00 57.97 200 ALA A CA 1
ATOM 1573 C C . ALA A 1 200 ? 0.661 8.135 7.387 1.00 57.97 200 ALA A C 1
ATOM 1575 O O . ALA A 1 200 ? -0.001 8.558 6.432 1.00 57.97 200 ALA A O 1
ATOM 1576 N N . PRO A 1 201 ? 0.936 6.821 7.513 1.00 67.94 201 PRO A N 1
ATOM 1577 C CA . PRO A 1 201 ? 0.389 5.837 6.582 1.00 67.94 201 PRO A CA 1
ATOM 1578 C C . PRO A 1 201 ? -1.140 5.753 6.720 1.00 67.94 201 PRO A C 1
ATOM 1580 O O . PRO A 1 201 ? -1.685 6.048 7.790 1.00 67.94 201 PRO A O 1
ATOM 1583 N N . ARG A 1 202 ? -1.849 5.365 5.649 1.00 78.62 202 ARG A N 1
ATOM 1584 C CA . ARG A 1 202 ? -3.309 5.156 5.707 1.00 78.62 202 ARG A CA 1
ATOM 1585 C C . ARG A 1 202 ? -3.693 3.941 6.560 1.00 78.62 202 ARG A C 1
ATOM 1587 O O . ARG A 1 202 ? -4.738 3.950 7.204 1.00 78.62 202 ARG A O 1
ATOM 1594 N N . LEU A 1 203 ? -2.808 2.947 6.637 1.00 81.25 203 LEU A N 1
ATOM 1595 C CA . LEU A 1 203 ? -2.903 1.776 7.509 1.00 81.25 203 LEU A CA 1
ATOM 1596 C C . LEU A 1 203 ? -1.737 1.723 8.500 1.00 81.25 203 LEU A C 1
ATOM 1598 O O . LEU A 1 203 ? -0.648 2.213 8.210 1.00 81.25 203 LEU A O 1
ATOM 1602 N N . LEU A 1 204 ? -1.942 1.137 9.683 1.00 78.12 204 LEU A N 1
ATOM 1603 C CA . LEU A 1 204 ? -0.811 0.820 10.564 1.00 78.12 204 LEU A CA 1
ATOM 1604 C C . LEU A 1 204 ? -0.002 -0.278 9.893 1.00 78.12 204 LEU A C 1
ATOM 1606 O O . LEU A 1 204 ? -0.592 -1.273 9.502 1.00 78.12 204 LEU A O 1
ATOM 1610 N N . GLU A 1 205 ? 1.308 -0.084 9.740 1.00 76.81 205 GLU A N 1
ATOM 1611 C CA . GLU A 1 205 ? 2.171 -1.037 9.025 1.00 76.81 205 GLU A CA 1
ATOM 1612 C C . GLU A 1 205 ? 1.757 -1.261 7.554 1.00 76.81 205 GLU A C 1
ATOM 1614 O O . GLU A 1 205 ? 2.009 -2.320 6.984 1.00 76.81 205 GLU A O 1
ATOM 1619 N N . GLY A 1 206 ? 1.131 -0.257 6.919 1.00 81.31 206 GLY A N 1
ATOM 1620 C CA . GLY A 1 206 ? 0.606 -0.356 5.549 1.00 81.31 206 GLY A CA 1
ATOM 1621 C C . GLY A 1 206 ? 1.622 -0.841 4.512 1.00 81.31 206 GLY A C 1
ATOM 1622 O O . GLY A 1 206 ? 1.251 -1.605 3.631 1.00 81.31 206 GLY A O 1
ATOM 1623 N N . GLY A 1 207 ? 2.908 -0.513 4.670 1.00 80.75 207 GLY A N 1
ATOM 1624 C CA . GLY A 1 207 ? 3.964 -0.961 3.756 1.00 80.75 207 GLY A CA 1
ATOM 1625 C C . GLY A 1 207 ? 4.086 -2.485 3.616 1.00 80.75 207 GLY A C 1
ATOM 1626 O O . GLY A 1 207 ? 4.571 -2.947 2.590 1.00 80.75 207 GLY A O 1
ATOM 1627 N N . TYR A 1 208 ? 3.606 -3.258 4.596 1.00 83.50 208 TYR A N 1
ATOM 1628 C CA . TYR A 1 208 ? 3.612 -4.728 4.578 1.00 83.50 208 TYR A CA 1
ATOM 1629 C C . TYR A 1 208 ? 2.329 -5.342 4.005 1.00 83.50 208 TYR A C 1
ATOM 1631 O O . TYR A 1 208 ? 2.202 -6.562 3.939 1.00 83.50 208 TYR A O 1
ATOM 1639 N N . PHE A 1 209 ? 1.346 -4.526 3.623 1.00 89.94 209 PHE A N 1
ATOM 1640 C CA . PHE A 1 209 ? 0.028 -5.001 3.211 1.00 89.94 209 PHE A CA 1
ATOM 1641 C C . PHE A 1 209 ? 0.123 -5.958 2.015 1.00 89.94 209 PHE A C 1
ATOM 1643 O O . PHE A 1 209 ? -0.423 -7.058 2.074 1.00 89.94 209 PHE A O 1
ATOM 1650 N N . PHE A 1 210 ? 0.851 -5.597 0.951 1.00 92.75 210 PHE A N 1
ATOM 1651 C CA . PHE A 1 210 ? 1.014 -6.492 -0.199 1.00 92.75 210 PHE A CA 1
ATOM 1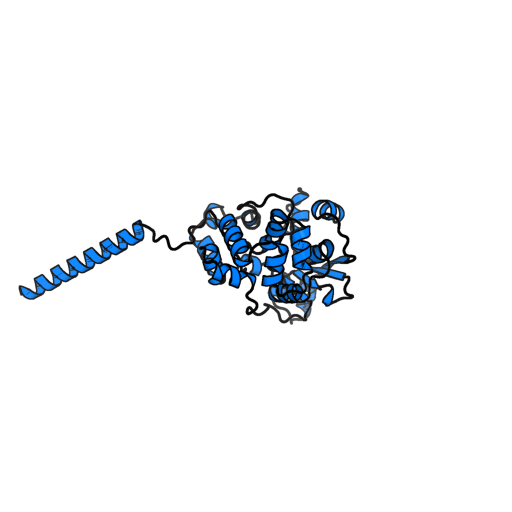652 C C . PHE A 1 210 ? 1.926 -7.676 0.061 1.00 92.75 210 PHE A C 1
ATOM 1654 O O . PHE A 1 210 ? 1.600 -8.767 -0.407 1.00 92.75 210 PHE A O 1
ATOM 1661 N N . SER A 1 211 ? 3.016 -7.513 0.811 1.00 88.56 211 SER A N 1
ATOM 1662 C CA . SER A 1 211 ? 3.881 -8.654 1.105 1.00 88.56 211 SER A CA 1
ATOM 1663 C C . SER A 1 211 ? 3.138 -9.714 1.924 1.00 88.56 211 SER A C 1
ATOM 1665 O O . SER A 1 211 ? 3.161 -10.889 1.559 1.00 88.56 211 SER A O 1
ATOM 1667 N N . ASP A 1 212 ? 2.357 -9.309 2.929 1.00 91.25 212 ASP A N 1
ATOM 1668 C CA . ASP A 1 212 ? 1.504 -10.214 3.709 1.00 91.25 212 ASP A CA 1
ATOM 1669 C C . ASP A 1 212 ? 0.329 -10.783 2.890 1.00 91.25 212 ASP A C 1
ATOM 1671 O O . ASP A 1 212 ? -0.088 -11.927 3.090 1.00 91.25 212 ASP A O 1
ATOM 1675 N N . LEU A 1 213 ? -0.228 -10.012 1.951 1.00 94.06 213 LEU A N 1
ATOM 1676 C CA . LEU A 1 213 ? -1.274 -10.492 1.044 1.00 94.06 213 LEU A CA 1
ATOM 1677 C C . LEU A 1 213 ? -0.740 -11.581 0.111 1.00 94.06 213 LEU A C 1
ATOM 1679 O O . LEU A 1 213 ? -1.356 -12.638 -0.002 1.00 94.06 213 LEU A O 1
ATOM 1683 N N . ILE A 1 214 ? 0.418 -11.359 -0.515 1.00 93.62 214 ILE A N 1
ATOM 1684 C CA . ILE A 1 214 ? 1.082 -12.341 -1.384 1.00 93.62 214 ILE A CA 1
ATOM 1685 C C . ILE A 1 214 ? 1.455 -13.587 -0.585 1.00 93.62 214 ILE A C 1
ATOM 1687 O O . ILE A 1 214 ? 1.246 -14.703 -1.055 1.00 93.62 214 ILE A O 1
ATOM 1691 N N . GLN A 1 215 ? 1.977 -13.401 0.624 1.00 91.12 215 GLN A N 1
ATOM 1692 C CA . GLN A 1 215 ? 2.385 -14.489 1.500 1.00 91.12 215 GLN A CA 1
ATOM 1693 C C . GLN A 1 215 ? 1.192 -15.352 1.944 1.00 91.12 215 GLN A C 1
ATOM 1695 O O . GLN A 1 215 ? 1.284 -16.577 1.927 1.00 91.12 215 GLN A O 1
ATOM 1700 N N . SER A 1 216 ? 0.055 -14.731 2.279 1.00 92.25 216 SER A N 1
ATOM 1701 C CA . SER A 1 216 ? -1.135 -15.440 2.776 1.00 92.25 216 SER A CA 1
ATOM 1702 C C . SER A 1 216 ? -2.045 -16.002 1.680 1.00 92.25 216 SER A C 1
ATOM 1704 O O . SER A 1 216 ? -2.645 -17.058 1.868 1.00 92.25 216 SER A O 1
ATOM 1706 N N . GLN A 1 217 ? -2.178 -15.312 0.543 1.00 94.69 217 GLN A N 1
ATOM 1707 C CA . GLN A 1 217 ? -3.084 -15.690 -0.553 1.00 94.69 217 GLN A CA 1
ATOM 1708 C C . GLN A 1 217 ? -2.360 -16.340 -1.738 1.00 94.69 217 GLN A C 1
ATOM 1710 O O . GLN A 1 217 ? -2.996 -16.936 -2.610 1.00 94.69 217 GLN A O 1
ATOM 1715 N N . GLY A 1 218 ? -1.034 -16.250 -1.777 1.00 93.00 218 GLY A N 1
ATOM 1716 C CA . GLY A 1 218 ? -0.207 -16.760 -2.859 1.00 93.00 218 GLY A CA 1
ATOM 1717 C C . GLY A 1 218 ? -0.057 -15.781 -4.025 1.00 93.00 218 GLY A C 1
ATOM 1718 O O . GLY A 1 218 ? -0.916 -14.941 -4.316 1.00 93.00 218 GLY A O 1
ATOM 1719 N N . ARG A 1 219 ? 1.057 -15.943 -4.747 1.00 92.94 219 ARG A N 1
ATOM 1720 C CA . ARG A 1 219 ? 1.446 -15.097 -5.886 1.00 92.94 219 ARG A CA 1
ATOM 1721 C C . ARG A 1 219 ? 0.416 -15.100 -7.011 1.00 92.94 219 ARG A C 1
ATOM 1723 O O . ARG A 1 219 ? 0.151 -14.044 -7.572 1.00 92.94 219 ARG A O 1
ATOM 1730 N N . ASP A 1 220 ? -0.206 -16.239 -7.312 1.00 94.50 220 ASP A N 1
ATOM 1731 C CA . ASP A 1 220 ? -1.164 -16.339 -8.421 1.00 94.50 220 ASP A CA 1
ATOM 1732 C C . ASP A 1 220 ? -2.446 -15.545 -8.164 1.00 94.50 220 ASP A C 1
ATOM 1734 O O . ASP A 1 220 ? -2.979 -14.908 -9.076 1.00 94.50 220 ASP A O 1
ATOM 1738 N N . ARG A 1 221 ? -2.948 -15.555 -6.921 1.00 97.38 221 ARG A N 1
ATOM 1739 C CA . ARG A 1 221 ? -4.117 -14.751 -6.532 1.00 97.38 221 ARG A CA 1
ATOM 1740 C C . ARG A 1 221 ? -3.785 -13.270 -6.610 1.00 97.38 221 ARG A C 1
ATOM 1742 O O . ARG A 1 221 ? -4.526 -12.511 -7.232 1.00 97.38 221 ARG A O 1
ATOM 1749 N N . PHE A 1 222 ? -2.636 -12.881 -6.061 1.00 96.88 222 PHE A N 1
ATOM 1750 C CA . PHE A 1 222 ? -2.164 -11.506 -6.157 1.00 96.88 222 PHE A CA 1
ATOM 1751 C C . PHE A 1 222 ? -1.982 -11.059 -7.610 1.00 96.88 222 PHE A C 1
ATOM 1753 O O . PHE A 1 222 ? -2.443 -9.985 -7.974 1.00 96.88 222 PHE A O 1
ATOM 1760 N N . ALA A 1 223 ? -1.405 -11.896 -8.471 1.00 96.06 223 ALA A N 1
ATOM 1761 C CA . ALA A 1 223 ? -1.219 -11.580 -9.881 1.00 96.06 223 ALA A CA 1
ATOM 1762 C C . ALA A 1 223 ? -2.551 -11.364 -10.620 1.00 96.06 223 ALA A C 1
ATOM 1764 O O . ALA A 1 223 ? -2.640 -10.478 -11.473 1.00 96.06 223 ALA A O 1
ATOM 1765 N N . ARG A 1 224 ? -3.596 -12.138 -10.283 1.00 98.12 224 ARG A N 1
ATOM 1766 C CA . ARG A 1 224 ? -4.954 -11.928 -10.815 1.00 98.12 224 ARG A CA 1
ATOM 1767 C C . ARG A 1 224 ? -5.561 -10.611 -10.348 1.00 98.12 224 ARG A C 1
ATOM 1769 O O . ARG A 1 224 ? -6.160 -9.920 -11.162 1.00 98.12 224 ARG A O 1
ATOM 1776 N N . PHE A 1 225 ? -5.393 -10.261 -9.072 1.00 98.25 225 PHE A N 1
ATOM 1777 C CA . PHE A 1 225 ? -5.796 -8.952 -8.551 1.00 98.25 225 PHE A CA 1
ATOM 1778 C C . PHE A 1 225 ? -5.062 -7.824 -9.281 1.00 98.25 225 PHE A C 1
ATOM 1780 O O . PHE A 1 225 ? -5.700 -6.946 -9.853 1.00 98.25 225 PHE A O 1
ATOM 1787 N N . TRP A 1 226 ? -3.731 -7.899 -9.311 1.00 97.00 226 TRP A N 1
ATOM 1788 C CA . TRP A 1 226 ? -2.835 -6.897 -9.881 1.00 97.00 226 TRP A CA 1
ATOM 1789 C C . TRP A 1 226 ? -3.201 -6.548 -11.322 1.00 97.00 226 TRP A C 1
ATOM 1791 O O . TRP A 1 226 ? -3.325 -5.377 -11.665 1.00 97.00 226 TRP A O 1
ATOM 1801 N N . ARG A 1 227 ? -3.436 -7.565 -12.157 1.00 97.06 227 ARG A N 1
ATOM 1802 C CA . ARG A 1 227 ? -3.750 -7.411 -13.587 1.00 97.06 227 ARG A CA 1
ATOM 1803 C C . ARG A 1 227 ? -5.244 -7.245 -13.883 1.00 97.06 227 ARG A C 1
ATOM 1805 O O . ARG A 1 227 ? -5.633 -7.220 -15.049 1.00 97.06 227 ARG A O 1
ATOM 1812 N N . SER A 1 228 ? -6.093 -7.169 -12.860 1.00 97.94 228 SER A N 1
ATOM 1813 C CA . SER A 1 228 ? -7.541 -7.123 -13.050 1.00 97.94 228 SER A CA 1
ATOM 1814 C C . SER A 1 228 ? -7.989 -5.808 -13.700 1.00 97.94 228 SER A C 1
ATOM 1816 O O . SER A 1 228 ? -7.579 -4.736 -13.253 1.00 97.94 228 SER A O 1
ATOM 1818 N N . PRO A 1 229 ? -8.885 -5.849 -14.703 1.00 97.19 229 PRO A N 1
ATOM 1819 C CA . PRO A 1 229 ? -9.505 -4.646 -15.251 1.00 97.19 229 PRO A CA 1
ATOM 1820 C C . PRO A 1 229 ? -10.660 -4.118 -14.381 1.00 97.19 229 PRO A C 1
ATOM 1822 O O . PRO A 1 229 ? -11.194 -3.046 -14.659 1.00 97.19 229 PRO A O 1
ATOM 1825 N N . LEU A 1 230 ? -11.090 -4.876 -13.366 1.00 98.19 230 LEU A N 1
ATOM 1826 C CA . LEU A 1 230 ? -12.213 -4.508 -12.503 1.00 98.19 230 LEU A CA 1
ATOM 1827 C C . LEU A 1 230 ? -11.837 -3.358 -11.550 1.00 98.19 230 LEU A C 1
ATOM 1829 O O . LEU A 1 230 ? -10.658 -3.180 -11.237 1.00 98.19 230 LEU A O 1
ATOM 1833 N N . PRO A 1 231 ? -12.825 -2.616 -11.012 1.00 97.25 231 PRO A N 1
ATOM 1834 C CA . PRO A 1 231 ? -12.594 -1.707 -9.890 1.00 97.25 231 PRO A CA 1
ATOM 1835 C C . PRO A 1 231 ? -11.897 -2.425 -8.728 1.00 97.25 231 PRO A C 1
ATOM 1837 O O . PRO A 1 231 ? -12.208 -3.583 -8.460 1.00 97.25 231 PRO A O 1
ATOM 1840 N N . VAL A 1 232 ? -10.994 -1.738 -8.020 1.00 97.19 232 VAL A N 1
ATOM 1841 C CA . VAL A 1 232 ? -10.073 -2.331 -7.024 1.00 97.19 232 VAL A CA 1
ATOM 1842 C C . VAL A 1 232 ? -10.768 -3.244 -6.021 1.00 97.19 232 VAL A C 1
ATOM 1844 O O . VAL A 1 232 ? -10.319 -4.361 -5.793 1.00 97.19 232 VAL A O 1
ATOM 1847 N N . ASP A 1 233 ? -11.885 -2.801 -5.454 1.00 96.94 233 ASP A N 1
ATOM 1848 C CA . ASP A 1 233 ? -12.641 -3.592 -4.486 1.00 96.94 233 ASP A CA 1
ATOM 1849 C C . ASP A 1 233 ? -13.195 -4.895 -5.089 1.00 96.94 233 ASP A C 1
ATOM 1851 O O . ASP A 1 233 ? -13.028 -5.979 -4.532 1.00 96.94 233 ASP A O 1
ATOM 1855 N N . SER A 1 234 ? -13.791 -4.809 -6.281 1.00 98.19 234 SER A N 1
ATOM 1856 C CA . SER A 1 234 ? -14.295 -5.975 -7.011 1.00 98.19 234 SER A CA 1
ATOM 1857 C C . SER A 1 234 ? -13.161 -6.886 -7.487 1.00 98.19 234 SER A C 1
ATOM 1859 O O . SER A 1 234 ? -13.285 -8.106 -7.410 1.00 98.19 234 SER A O 1
ATOM 1861 N N . ALA A 1 235 ? -12.043 -6.313 -7.942 1.00 98.31 235 ALA A N 1
ATOM 1862 C CA . ALA A 1 235 ? -10.837 -7.043 -8.315 1.00 98.31 235 ALA A CA 1
ATOM 1863 C C . ALA A 1 235 ? -10.277 -7.828 -7.126 1.00 98.31 235 ALA A C 1
ATOM 1865 O O . ALA A 1 235 ? -9.924 -8.998 -7.272 1.00 98.31 235 ALA A O 1
ATOM 1866 N N . PHE A 1 236 ? -10.223 -7.194 -5.953 1.00 98.44 236 PHE A N 1
ATOM 1867 C CA . PHE A 1 236 ? -9.753 -7.816 -4.725 1.00 98.44 236 PHE A CA 1
ATOM 1868 C C . PHE A 1 236 ? -10.664 -8.977 -4.332 1.00 98.44 236 PHE A C 1
ATOM 1870 O O . PHE A 1 236 ? -10.186 -10.099 -4.175 1.00 98.44 236 PHE A O 1
ATOM 1877 N N . GLY A 1 237 ? -11.978 -8.737 -4.260 1.00 98.06 237 GLY A N 1
ATOM 1878 C CA . GLY A 1 237 ? -12.960 -9.770 -3.932 1.00 98.06 237 GLY A CA 1
ATOM 1879 C C . GLY A 1 237 ? -12.900 -10.966 -4.883 1.00 98.06 237 GLY A C 1
ATOM 1880 O O . GLY A 1 237 ? -12.860 -12.111 -4.435 1.00 98.06 237 GLY A O 1
ATOM 1881 N N . ALA A 1 238 ? -12.807 -10.712 -6.191 1.00 98.31 238 ALA A N 1
ATOM 1882 C CA . ALA A 1 238 ? -12.718 -11.761 -7.204 1.00 98.31 238 ALA A CA 1
ATOM 1883 C C . ALA A 1 238 ? -11.419 -12.581 -7.110 1.00 98.31 238 ALA A C 1
ATOM 1885 O O . ALA A 1 238 ? -11.431 -13.794 -7.315 1.00 98.31 238 ALA A O 1
ATOM 1886 N N . ALA A 1 239 ? -10.289 -11.938 -6.811 1.00 98.44 239 ALA A N 1
ATOM 1887 C CA . ALA A 1 239 ? -8.989 -12.600 -6.774 1.00 98.44 239 ALA A CA 1
ATOM 1888 C C . ALA A 1 239 ? -8.720 -13.341 -5.455 1.00 98.44 239 ALA A C 1
ATOM 1890 O O . ALA A 1 239 ? -8.149 -14.437 -5.473 1.00 98.44 239 ALA A O 1
ATOM 1891 N N . MET A 1 240 ? -9.124 -12.743 -4.332 1.00 97.94 240 MET A N 1
ATOM 1892 C CA . MET A 1 240 ? -8.835 -1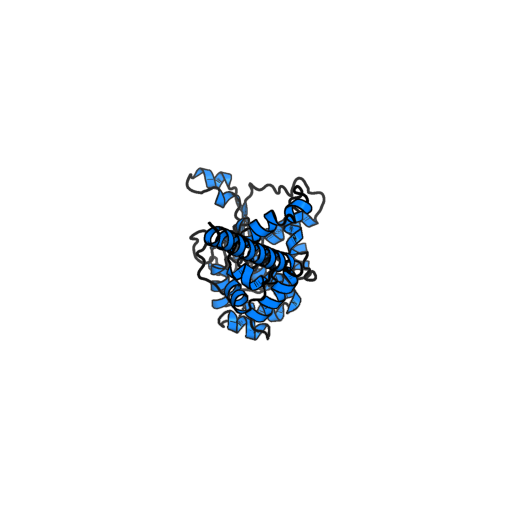3.229 -2.980 1.00 97.94 240 MET A CA 1
ATOM 1893 C C . MET A 1 240 ? -9.953 -14.112 -2.420 1.00 97.94 240 MET A C 1
ATOM 1895 O O . MET A 1 240 ? -9.700 -14.929 -1.537 1.00 97.94 240 MET A O 1
ATOM 1899 N N . GLY A 1 241 ? -11.176 -13.988 -2.945 1.00 97.44 241 GLY A N 1
ATOM 1900 C CA . GLY A 1 241 ? -12.352 -14.716 -2.462 1.00 97.44 241 GLY A CA 1
ATOM 1901 C C . GLY A 1 241 ? -12.948 -14.151 -1.170 1.00 97.44 241 GLY A C 1
ATOM 1902 O O . GLY A 1 241 ? -13.852 -14.757 -0.606 1.00 97.44 241 GLY A O 1
ATOM 1903 N N . VAL A 1 242 ? -12.453 -13.003 -0.703 1.00 97.06 242 VAL A N 1
ATOM 1904 C CA . VAL A 1 242 ? -12.953 -12.282 0.472 1.00 97.06 242 VAL A CA 1
ATOM 1905 C C . VAL A 1 242 ? -13.026 -10.783 0.167 1.00 97.06 242 VAL A C 1
ATOM 1907 O O . VAL A 1 242 ? -12.171 -10.275 -0.565 1.00 97.06 242 VAL A O 1
ATOM 1910 N N . PRO A 1 243 ? -14.014 -10.054 0.710 1.00 97.56 243 PRO A N 1
ATOM 1911 C CA . PRO A 1 243 ? -14.064 -8.599 0.608 1.00 97.56 243 PRO A CA 1
ATOM 1912 C C . PRO A 1 243 ? -12.801 -7.926 1.172 1.00 97.56 243 PRO A C 1
ATOM 1914 O O . PRO A 1 243 ? -12.226 -8.389 2.162 1.00 97.56 243 PRO A O 1
ATOM 1917 N N . ILE A 1 244 ? -12.379 -6.806 0.572 1.00 96.94 244 ILE A N 1
ATOM 1918 C CA . ILE A 1 244 ? -11.139 -6.115 0.971 1.00 96.94 244 ILE A CA 1
ATOM 1919 C C . ILE A 1 244 ? -11.178 -5.620 2.416 1.00 96.94 244 ILE A C 1
ATOM 1921 O O . ILE A 1 244 ? -10.163 -5.611 3.107 1.00 96.94 244 ILE A O 1
ATOM 1925 N N . ASP A 1 245 ? -12.355 -5.234 2.894 1.00 96.44 245 ASP A N 1
ATOM 1926 C CA . ASP A 1 245 ? -12.563 -4.711 4.235 1.00 96.44 245 ASP A CA 1
ATOM 1927 C C . ASP A 1 245 ? -12.422 -5.794 5.309 1.00 96.44 245 ASP A C 1
ATOM 1929 O O . ASP A 1 245 ? -11.831 -5.552 6.358 1.00 96.44 245 ASP A O 1
ATOM 1933 N N . GLU A 1 246 ? -12.896 -7.000 5.013 1.00 97.12 246 GLU A N 1
ATOM 1934 C CA . GLU A 1 246 ? -12.769 -8.178 5.864 1.00 97.12 246 GLU A CA 1
ATOM 1935 C C . GLU A 1 246 ? -11.329 -8.666 5.951 1.00 97.12 246 GLU A C 1
ATOM 1937 O O . GLU A 1 246 ? -10.814 -8.875 7.049 1.00 97.12 246 GLU A O 1
ATOM 1942 N N . TRP A 1 247 ? -10.651 -8.777 4.806 1.00 96.44 247 TRP A N 1
ATOM 1943 C CA . TRP A 1 247 ? -9.238 -9.140 4.790 1.00 96.44 247 TRP A CA 1
ATOM 1944 C C . TRP A 1 247 ? -8.397 -8.110 5.551 1.00 96.44 247 TRP A C 1
ATOM 1946 O O . TRP A 1 247 ? -7.550 -8.480 6.365 1.00 96.44 247 TRP A O 1
ATOM 1956 N N . THR A 1 248 ? -8.665 -6.819 5.334 1.00 95.94 248 THR A N 1
ATOM 1957 C CA . THR A 1 248 ? -7.916 -5.727 5.971 1.00 95.94 248 THR A CA 1
ATOM 1958 C C . THR A 1 248 ? -8.141 -5.700 7.473 1.00 95.94 248 THR A C 1
ATOM 1960 O O . THR A 1 248 ? -7.190 -5.481 8.216 1.00 95.94 248 THR A O 1
ATOM 1963 N N . LEU A 1 249 ? -9.368 -5.957 7.930 1.00 94.06 249 LEU A N 1
ATOM 1964 C CA . LEU A 1 249 ? -9.681 -6.075 9.349 1.00 94.06 249 LEU A CA 1
ATOM 1965 C C . LEU A 1 249 ? -8.870 -7.203 9.998 1.00 94.06 249 LEU A C 1
ATOM 1967 O O . LEU A 1 249 ? -8.137 -6.958 10.952 1.00 94.06 249 LEU A O 1
ATOM 1971 N N . GLN A 1 250 ? -8.921 -8.411 9.431 1.00 92.75 250 GLN A N 1
ATOM 1972 C CA . GLN A 1 250 ? -8.171 -9.555 9.960 1.00 92.75 250 GLN A CA 1
ATOM 1973 C C . GLN A 1 250 ? -6.655 -9.315 9.923 1.00 92.75 250 GLN A C 1
ATOM 1975 O O . GLN A 1 250 ? -5.923 -9.732 10.821 1.00 92.75 250 GLN A O 1
ATOM 1980 N N . TRP A 1 251 ? -6.159 -8.666 8.867 1.00 91.81 251 TRP A N 1
ATOM 1981 C CA . TRP A 1 251 ? -4.756 -8.281 8.755 1.00 91.81 251 TRP A CA 1
ATOM 1982 C C . TRP A 1 251 ? -4.363 -7.261 9.828 1.00 91.81 251 TRP A C 1
ATOM 1984 O O . TRP A 1 251 ? -3.356 -7.460 10.509 1.00 91.81 251 TRP A O 1
ATOM 1994 N N . ALA A 1 252 ? -5.181 -6.227 10.037 1.00 87.94 252 ALA A N 1
ATOM 1995 C CA . ALA A 1 252 ? -4.945 -5.208 11.049 1.00 87.94 252 ALA A CA 1
ATOM 1996 C C . ALA A 1 252 ? -4.921 -5.825 12.452 1.00 87.94 252 ALA A C 1
ATOM 1998 O O . ALA A 1 252 ? -3.971 -5.583 13.186 1.00 87.94 252 ALA A O 1
ATOM 1999 N N . GLU A 1 253 ? -5.877 -6.694 12.791 1.00 84.94 253 GLU A N 1
ATOM 2000 C CA . GLU A 1 253 ? -5.926 -7.393 14.083 1.00 84.94 253 GLU A CA 1
ATOM 2001 C C . GLU A 1 253 ? -4.655 -8.208 14.364 1.00 84.94 253 GLU A C 1
ATOM 2003 O O . GLU A 1 253 ? -4.122 -8.168 15.475 1.00 84.94 253 GLU A O 1
ATOM 2008 N N . ARG A 1 254 ? -4.107 -8.901 13.354 1.00 84.44 254 ARG A N 1
ATOM 2009 C CA . ARG A 1 254 ? -2.830 -9.625 13.499 1.00 84.44 254 ARG A CA 1
ATOM 2010 C C . ARG A 1 254 ? -1.654 -8.685 13.758 1.00 84.44 254 ARG A C 1
ATOM 2012 O O . ARG A 1 254 ? -0.737 -9.048 14.491 1.00 84.44 254 ARG A O 1
ATOM 2019 N N . LYS A 1 255 ? -1.662 -7.486 13.170 1.00 78.94 255 LYS A N 1
ATOM 2020 C CA . LYS A 1 255 ? -0.602 -6.478 13.345 1.00 78.94 255 LYS A CA 1
ATOM 2021 C C . LYS A 1 255 ? -0.735 -5.692 14.646 1.00 78.94 255 LYS A C 1
ATOM 2023 O O . LYS A 1 255 ? 0.272 -5.258 15.197 1.00 78.94 255 LYS A O 1
ATOM 2028 N N . THR A 1 256 ? -1.953 -5.522 15.153 1.00 73.19 256 THR A N 1
ATOM 2029 C CA . THR A 1 256 ? -2.252 -4.692 16.327 1.00 73.19 256 THR A CA 1
ATOM 2030 C C . THR A 1 256 ? -2.606 -5.494 17.572 1.00 73.19 256 THR A C 1
ATOM 2032 O O . THR A 1 256 ? -2.998 -4.891 18.564 1.00 73.19 256 THR A O 1
ATOM 2035 N N . TYR A 1 257 ? -2.409 -6.818 17.572 1.00 63.09 257 TYR A N 1
ATOM 2036 C CA . TYR A 1 257 ? -2.779 -7.752 18.649 1.00 63.09 257 TYR A CA 1
ATOM 2037 C C . TYR A 1 257 ? -2.370 -7.320 20.078 1.00 63.09 257 TYR A C 1
ATOM 2039 O O . TYR A 1 257 ? -3.024 -7.684 21.053 1.00 63.09 257 TYR A O 1
ATOM 2047 N N . HIS A 1 258 ? -1.327 -6.495 20.229 1.00 61.78 258 HIS A N 1
ATOM 2048 C CA . HIS A 1 258 ? -0.870 -5.969 21.525 1.00 61.78 258 HIS A CA 1
ATOM 2049 C C . HIS A 1 258 ? -1.305 -4.531 21.838 1.00 61.78 258 HIS A C 1
ATOM 2051 O O . HIS A 1 258 ? -0.968 -3.994 22.896 1.00 61.78 258 HIS A O 1
ATOM 2057 N N . MET A 1 259 ? -2.041 -3.882 20.943 1.00 63.78 259 MET A N 1
ATOM 2058 C CA . MET A 1 259 ? -2.493 -2.514 21.130 1.00 63.78 259 MET A CA 1
ATOM 2059 C C . MET A 1 259 ? -3.896 -2.519 21.743 1.00 63.78 259 MET A C 1
ATOM 2061 O O . MET A 1 259 ? -4.815 -3.101 21.169 1.00 63.78 259 MET A O 1
ATOM 2065 N N . PRO A 1 260 ? -4.118 -1.833 22.877 1.00 60.00 260 PRO A N 1
ATOM 2066 C CA . PRO A 1 260 ? -5.456 -1.616 23.408 1.00 60.00 260 PRO A CA 1
ATOM 2067 C C . PRO A 1 260 ? -6.171 -0.546 22.565 1.00 60.00 260 PRO A C 1
ATOM 2069 O O . PRO A 1 260 ? -6.405 0.573 23.019 1.00 60.00 260 PRO A O 1
ATOM 2072 N N . LEU A 1 261 ? -6.463 -0.872 21.307 1.00 65.31 261 LEU A N 1
ATOM 2073 C CA . LEU A 1 261 ? -7.250 -0.061 20.389 1.00 65.31 261 LEU A CA 1
ATOM 2074 C C . LEU A 1 261 ? -8.666 -0.615 20.424 1.00 65.31 261 LEU A C 1
ATOM 2076 O O . LEU A 1 261 ? -8.997 -1.601 19.782 1.00 65.31 261 LEU A O 1
ATOM 2080 N N . GLY A 1 262 ? -9.487 -0.031 21.280 1.00 58.91 262 GLY A N 1
ATOM 2081 C CA . GLY A 1 262 ? -10.877 -0.423 21.410 1.00 58.91 262 GLY A CA 1
ATOM 2082 C C . GLY A 1 262 ? -11.542 0.333 22.541 1.00 58.91 262 GLY A C 1
ATOM 2083 O O . GLY A 1 262 ? -10.886 0.781 23.483 1.00 58.91 262 GLY A O 1
ATOM 2084 N N . SER A 1 263 ? -12.864 0.430 22.466 1.00 55.62 263 SER A N 1
ATOM 2085 C CA . SER A 1 263 ? -13.743 1.075 23.447 1.00 55.62 263 SER A CA 1
ATOM 2086 C C . SER A 1 263 ? -13.827 0.312 24.774 1.00 55.62 263 SER A C 1
ATOM 2088 O O . SER A 1 263 ? -14.867 0.297 25.427 1.00 55.62 263 SER A O 1
ATOM 2090 N N . LYS A 1 264 ? -12.758 -0.371 25.193 1.00 58.47 264 LYS A N 1
ATOM 2091 C CA . LYS A 1 264 ? -12.687 -0.946 26.531 1.00 58.47 264 LYS A CA 1
ATOM 2092 C C . LYS A 1 264 ? -12.379 0.206 27.470 1.00 58.47 264 LYS A C 1
ATOM 2094 O O . LYS A 1 264 ? -11.216 0.536 27.697 1.00 58.47 264 LYS A O 1
ATOM 2099 N N . VAL A 1 265 ? -13.435 0.853 27.968 1.00 57.28 265 VAL A N 1
ATOM 2100 C CA . VAL A 1 265 ? -13.303 1.821 29.057 1.00 57.28 265 VAL A CA 1
ATOM 2101 C C . VAL A 1 265 ? -12.527 1.107 30.160 1.00 57.28 265 VAL A C 1
ATOM 2103 O O . VAL A 1 265 ? -12.967 0.043 30.608 1.00 57.28 265 VAL A O 1
ATOM 2106 N N . PRO A 1 266 ? -11.349 1.611 30.565 1.00 67.62 266 PRO A N 1
ATOM 2107 C CA . PRO A 1 266 ? -10.614 0.973 31.638 1.00 67.62 266 PRO A CA 1
ATOM 2108 C C . PRO A 1 266 ? -11.534 0.961 32.857 1.00 67.62 266 PRO A C 1
ATOM 2110 O O . PRO A 1 266 ? -12.008 2.017 33.271 1.00 67.62 266 PRO A O 1
ATOM 2113 N N . LEU A 1 267 ? -11.801 -0.222 33.419 1.00 74.44 267 LEU A N 1
ATOM 2114 C CA . LEU A 1 267 ? -12.680 -0.388 34.584 1.00 74.44 267 LEU A CA 1
ATOM 2115 C C . LEU A 1 267 ? -12.317 0.595 35.703 1.00 74.44 267 LEU A C 1
ATOM 2117 O O . LEU A 1 267 ? -13.197 1.208 36.292 1.00 74.44 267 LEU A O 1
ATOM 2121 N N . GLY A 1 268 ? -11.018 0.824 35.920 1.00 77.31 268 GLY A N 1
ATOM 2122 C CA . GLY A 1 268 ? -10.532 1.820 36.875 1.00 77.31 268 GLY A CA 1
ATOM 2123 C C . GLY A 1 268 ? -10.940 3.259 36.542 1.00 77.31 268 GLY A C 1
ATOM 2124 O O . GLY A 1 268 ? -11.264 4.015 37.447 1.00 77.31 268 GLY A O 1
ATOM 2125 N N . GLY A 1 269 ? -10.985 3.635 35.261 1.00 76.69 269 GLY A N 1
ATOM 2126 C CA . GLY A 1 269 ? -11.482 4.942 34.827 1.00 76.69 269 GLY A CA 1
ATOM 2127 C C . GLY A 1 269 ? -12.984 5.088 35.062 1.00 76.69 269 GLY A C 1
ATOM 2128 O O . GLY A 1 269 ? -13.415 6.106 35.585 1.00 76.69 269 GLY A O 1
ATOM 2129 N N . LEU A 1 270 ? -13.764 4.046 34.766 1.00 84.19 270 LEU A N 1
ATOM 2130 C CA . LEU A 1 270 ? -15.210 4.036 35.003 1.00 84.19 270 LEU A CA 1
ATOM 2131 C C . LEU A 1 270 ? -15.533 4.101 36.506 1.00 84.19 270 LEU A C 1
ATOM 2133 O O . LEU A 1 270 ? -16.377 4.889 36.925 1.00 84.19 270 LEU A O 1
ATOM 2137 N N . LEU A 1 271 ? -14.800 3.342 37.327 1.00 88.62 271 LEU A N 1
ATOM 2138 C CA . LEU A 1 271 ? -14.888 3.399 38.787 1.00 88.62 271 LEU A CA 1
ATOM 2139 C C . LEU A 1 271 ? -14.500 4.779 39.324 1.00 88.62 271 LEU A C 1
ATOM 2141 O O . LEU A 1 271 ? -15.214 5.324 40.159 1.00 88.62 271 LEU A O 1
ATOM 2145 N N . LEU A 1 272 ? -13.415 5.375 38.826 1.00 91.50 272 LEU A N 1
ATOM 2146 C CA . LEU A 1 272 ? -12.993 6.713 39.237 1.00 91.50 272 LEU A CA 1
ATOM 2147 C C . LEU A 1 272 ? -14.044 7.769 38.868 1.00 91.50 272 LEU A C 1
ATOM 2149 O O . LEU A 1 272 ? -14.364 8.619 39.694 1.00 91.50 272 LEU A O 1
ATOM 2153 N N . SER A 1 273 ? -14.622 7.697 37.666 1.00 86.44 273 SER A N 1
ATOM 2154 C CA . SER A 1 273 ? -15.713 8.582 37.247 1.00 86.44 273 SER A CA 1
ATOM 2155 C C . SER A 1 273 ? -16.943 8.437 38.144 1.00 86.44 273 SER A C 1
ATOM 2157 O O . SER A 1 273 ? -17.522 9.447 38.539 1.00 86.44 273 SER A O 1
ATOM 2159 N N . LEU A 1 274 ? -17.314 7.208 38.518 1.00 94.31 274 LEU A N 1
ATOM 2160 C CA . LEU A 1 274 ? -18.415 6.953 39.451 1.00 94.31 274 LEU A CA 1
ATOM 2161 C C . LEU A 1 274 ? -18.122 7.500 40.854 1.00 94.31 274 LEU A C 1
ATOM 2163 O O . LEU A 1 274 ? -18.995 8.121 41.455 1.00 94.31 274 LEU A O 1
ATOM 2167 N N . VAL A 1 275 ? -16.898 7.325 41.361 1.00 94.75 275 VAL A N 1
ATOM 2168 C CA . VAL A 1 275 ? -16.476 7.871 42.661 1.00 94.75 275 VAL A CA 1
ATOM 2169 C C . VAL A 1 275 ? -16.529 9.396 42.649 1.00 94.75 275 VAL A C 1
ATOM 2171 O O . VAL A 1 275 ? -17.094 9.996 43.559 1.00 94.75 275 VAL A O 1
ATOM 2174 N N . LEU A 1 276 ? -15.998 10.037 41.607 1.00 94.69 276 LEU A N 1
ATOM 2175 C CA . LEU A 1 276 ? -16.033 11.494 41.474 1.00 94.69 276 LEU A CA 1
ATOM 2176 C C . LEU A 1 276 ? -17.469 12.022 41.367 1.00 94.69 276 LEU A C 1
ATOM 2178 O O . LEU A 1 276 ? -17.796 13.022 42.005 1.00 94.69 276 LEU A O 1
ATOM 2182 N N . ALA A 1 277 ? -18.341 11.330 40.629 1.00 93.56 277 ALA A N 1
ATOM 2183 C CA . ALA A 1 277 ? -19.760 11.668 40.557 1.00 93.56 277 ALA A CA 1
ATOM 2184 C C . ALA A 1 277 ? -20.446 11.542 41.929 1.00 93.56 277 ALA A C 1
ATOM 2186 O O . ALA A 1 277 ? -21.174 12.448 42.336 1.00 93.56 277 ALA A O 1
ATOM 2187 N N . ALA A 1 278 ? -20.171 10.471 42.679 1.00 94.19 278 ALA A N 1
ATOM 2188 C CA . ALA A 1 278 ? -20.708 10.275 44.025 1.00 94.19 278 ALA A CA 1
ATOM 2189 C C . ALA A 1 278 ? -20.228 11.359 45.006 1.00 94.19 278 ALA A C 1
ATOM 2191 O O . ALA A 1 278 ? -21.030 11.892 45.771 1.00 94.19 278 ALA A O 1
ATOM 2192 N N . VAL A 1 279 ? -18.945 11.737 44.952 1.00 94.62 279 VAL A N 1
ATOM 2193 C CA . VAL A 1 279 ? -18.377 12.815 45.778 1.00 94.62 279 VAL A CA 1
ATOM 2194 C C . VAL A 1 279 ? -19.011 14.165 45.440 1.00 94.62 279 VAL A C 1
ATOM 2196 O O . VAL A 1 279 ? -19.367 14.913 46.350 1.00 94.62 279 VAL A O 1
ATOM 2199 N N . ALA A 1 280 ? -19.204 14.474 44.156 1.00 93.31 280 ALA A N 1
ATOM 2200 C CA . ALA A 1 280 ? -19.854 15.712 43.730 1.00 93.31 280 ALA A CA 1
ATOM 2201 C C . ALA A 1 280 ? -21.316 15.787 44.203 1.00 93.31 280 ALA A C 1
ATOM 2203 O O . ALA A 1 280 ? -21.745 16.821 44.718 1.00 93.31 280 ALA A O 1
ATOM 2204 N N . LEU A 1 281 ? -22.062 14.683 44.092 1.00 93.06 281 LEU A N 1
ATOM 2205 C CA . LEU A 1 281 ? -23.438 14.589 44.585 1.00 93.06 281 LEU A CA 1
ATOM 2206 C C . LEU A 1 281 ? -23.502 14.747 46.110 1.00 93.06 281 LEU A C 1
ATOM 2208 O O . LEU A 1 281 ? -24.278 15.562 46.605 1.00 93.06 281 LEU A O 1
ATOM 2212 N N . ALA A 1 282 ? -22.655 14.034 46.857 1.00 91.69 282 ALA A N 1
ATOM 2213 C CA . ALA A 1 282 ? -22.600 14.134 48.315 1.00 91.69 282 ALA A CA 1
ATOM 2214 C C . ALA A 1 282 ? -22.214 15.549 48.784 1.00 91.69 282 ALA A C 1
ATOM 2216 O O . ALA A 1 282 ? -22.836 16.092 49.699 1.00 91.69 282 ALA A O 1
ATOM 2217 N N . GLY A 1 283 ? -21.235 16.177 48.125 1.00 91.12 283 GLY A N 1
ATOM 2218 C CA . GLY A 1 283 ? -20.832 17.557 48.396 1.00 91.12 283 GLY A CA 1
ATOM 2219 C C . GLY A 1 283 ? -21.949 18.564 48.111 1.00 91.12 283 GLY A C 1
ATOM 2220 O O . GLY A 1 283 ? -22.197 19.450 48.928 1.00 91.12 283 GLY A O 1
ATOM 2221 N N . GLY A 1 284 ? -22.671 18.397 46.999 1.00 87.75 284 GLY A N 1
ATOM 2222 C CA . GLY A 1 284 ? -23.828 19.224 46.654 1.00 87.75 284 GLY A CA 1
ATOM 2223 C C . GLY A 1 284 ? -24.958 19.116 47.680 1.00 87.75 284 GLY A C 1
ATOM 2224 O O . GLY A 1 284 ? -25.476 20.138 48.130 1.00 87.75 284 GLY A O 1
ATOM 2225 N N . VAL A 1 285 ? -25.293 17.896 48.114 1.00 88.81 285 VAL A N 1
ATOM 2226 C CA . VAL A 1 285 ? -26.305 17.656 49.158 1.00 88.81 285 VAL A CA 1
ATOM 2227 C C . VAL A 1 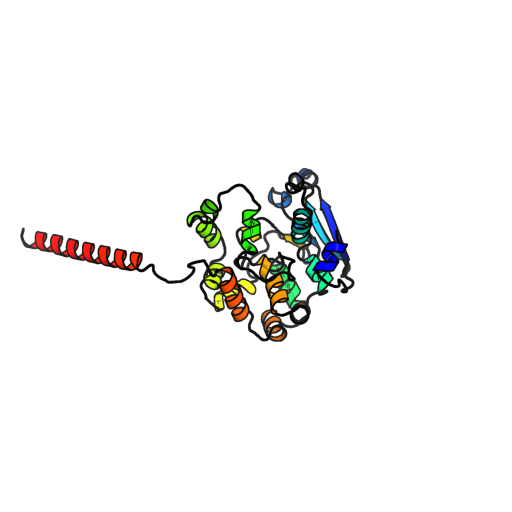285 ? -25.887 18.290 50.486 1.00 88.81 285 VAL A C 1
ATOM 2229 O O . VAL A 1 285 ? -26.685 18.996 51.100 1.00 88.81 285 VAL A O 1
ATOM 2232 N N . ALA A 1 286 ? -24.633 18.113 50.911 1.00 82.44 286 ALA A N 1
ATOM 2233 C CA . ALA A 1 286 ? -24.131 18.681 52.162 1.00 82.44 286 ALA A CA 1
ATOM 2234 C C . ALA A 1 286 ? -24.114 20.221 52.153 1.00 82.44 286 ALA A C 1
ATOM 2236 O O . ALA A 1 286 ? -24.479 20.856 53.145 1.00 82.44 286 ALA A O 1
ATOM 2237 N N . LEU A 1 287 ? -23.723 20.837 51.033 1.00 85.50 287 LEU A N 1
ATOM 2238 C CA . LEU A 1 287 ? -23.740 22.293 50.868 1.00 85.50 287 LEU A CA 1
ATOM 2239 C C . LEU A 1 287 ? -25.165 22.854 50.849 1.00 85.50 287 LEU A C 1
ATOM 2241 O O . LEU A 1 287 ? -25.408 23.909 51.434 1.00 85.50 287 LEU A O 1
ATOM 2245 N N . ASN A 1 288 ? -26.109 22.153 50.219 1.00 84.62 288 ASN A N 1
ATOM 2246 C CA . ASN A 1 288 ? -27.503 22.582 50.180 1.00 84.62 288 ASN A CA 1
ATOM 2247 C C . ASN A 1 288 ? -28.187 22.427 51.549 1.00 84.62 288 ASN A C 1
ATOM 2249 O O . ASN A 1 288 ? -28.882 23.334 51.993 1.00 84.62 288 ASN A O 1
ATOM 2253 N N . ALA A 1 289 ? -27.910 21.335 52.270 1.00 77.94 289 ALA A N 1
ATOM 2254 C CA . ALA A 1 289 ? -28.390 21.132 53.637 1.00 77.94 289 ALA A CA 1
ATOM 2255 C C . ALA A 1 289 ? -27.873 22.219 54.594 1.00 77.94 289 ALA A C 1
ATOM 2257 O O . ALA A 1 289 ? -28.633 22.745 55.399 1.00 77.94 289 ALA A O 1
ATOM 2258 N N . ARG A 1 290 ? -26.604 22.635 54.463 1.00 75.25 290 ARG A N 1
ATOM 2259 C CA . ARG A 1 290 ? -26.056 23.758 55.246 1.00 75.25 290 ARG A CA 1
ATOM 2260 C C . ARG A 1 290 ? -26.721 25.102 54.944 1.00 75.25 290 ARG A C 1
ATOM 2262 O O . ARG A 1 290 ? -26.766 25.942 55.832 1.00 75.25 290 ARG A O 1
ATOM 2269 N N . ARG A 1 291 ? -27.233 25.312 53.727 1.00 74.94 291 ARG A N 1
ATOM 2270 C CA . ARG A 1 291 ? -27.948 26.544 53.345 1.00 74.94 291 ARG A CA 1
ATOM 2271 C C . ARG A 1 291 ? -29.396 26.601 53.830 1.00 74.94 291 ARG A C 1
ATOM 2273 O O . ARG A 1 291 ? -29.952 27.685 53.848 1.00 74.94 291 ARG A O 1
ATOM 2280 N N . GLN A 1 292 ? -30.008 25.472 54.182 1.00 67.25 292 GLN A N 1
ATOM 2281 C CA . GLN A 1 292 ? -31.392 25.434 54.677 1.00 67.25 292 GLN A CA 1
ATOM 2282 C C . GLN A 1 292 ? -31.503 25.566 56.203 1.00 67.25 292 GLN A C 1
ATOM 2284 O O . GLN A 1 292 ? -32.605 25.719 56.718 1.00 67.25 292 GLN A O 1
ATOM 2289 N N . VAL A 1 293 ? -30.382 25.475 56.924 1.00 60.97 293 VAL A N 1
ATOM 2290 C CA . VAL A 1 293 ? -30.333 25.494 58.399 1.00 60.97 293 VAL A CA 1
ATOM 2291 C C . VAL A 1 293 ? -29.788 26.828 58.949 1.00 60.97 293 VAL A C 1
ATOM 2293 O O . VAL A 1 293 ? -29.778 27.024 60.161 1.00 60.97 293 VAL A O 1
ATOM 2296 N N . GLY A 1 294 ? -29.352 27.751 58.084 1.00 48.62 294 GLY A N 1
ATOM 2297 C CA . GLY A 1 294 ? -28.981 29.130 58.440 1.00 48.62 294 GLY A CA 1
ATOM 2298 C C . GLY A 1 294 ? -29.968 30.126 57.859 1.00 48.62 294 GLY A C 1
ATOM 2299 O O . GLY A 1 294 ? -30.200 31.154 58.527 1.00 48.62 294 GLY A O 1
#

Foldseek 3Di:
DVVVVCVQLDDQDQLADEAEDEDAVVVVCVVVPDDPLVQQKWKWFALVNPVVRYIYIYHYPVPPCCPVVVPPDPVSVVQVVQQRSWCVSVCRRLNAFAPQLLVLCVLLLVLQGRGSRLPDDDALCVLVVVVVVVPPDPPCVCPPPVVVVQLLVLEDPLQLCLLQQNLVSLVCLRRPSPDDAPDPDPPSMHIPSVVCSRRYRSYDSSNCNVSPVCNPQNPQLVSQLRHPNDNNQVSNCVSRVDGSSVVSSVVSCNNCVPPPSYPPPPVVNVVVVVVVVVVVVVVVVVVVVVVVVD

Secondary structure (DSSP, 8-state):
-HHHHHHHH----SSPEEEEEEE-HHHHHTTS---GGGGG-EEEE-GGGTTSSEEEEEEETTS--TTGGG-S-HHHHHHHHHHHHHHHHHHHHH-SPPHHHHHHHHHTTTTT------SSPP-GGGGTHHHHTSTTS-HHHHTSHHHHHHHHTTS-HHHHHHHTT-HHHHHHHHH---SPPSS-PPTTEEEE-TTHHHHS-SSTTGGGHHHHHHHHH-HHHHHHHHT--S-HHHHHHHHHSS-HHHHHHHHHHHHHTTS--S----HHHHHHHHHHHHHHHHHHHHHHHHHH--

Sequence (294 aa):
MIDTLSQQLGPIDTGIRLVVAEFDPAAVNRTGRFDVQVRSQMFYVLPSATDGRICLALVPASKPMRWQRSLESDSVEVKAMRYALGPCVYYAVFGTPGLAVERWLETHQFDLAGDLDWTLPTSPERGHEGFASIGMVNARFMFSRQFYQGNLFRGSFTRVACAGGHRQACRLAVLDTTREPQLPLPPGLFADNSYNWRFAPRLLEGGYFFSDLIQSQGRDRFARFWRSPLPVDSAFGAAMGVPIDEWTLQWAERKTYHMPLGSKVPLGGLLLSLVLAAVALAGGVALNARRQVG

pLDDT: mean 74.82, std 18.22, range [32.47, 98.44]